Protein AF-A0A4Y2CBJ5-F1 (afdb_monomer)

Mean predicted aligned error: 13.19 Å

pLDDT: mean 85.26, std 12.45, range [33.56, 97.31]

Sequence (216 aa):
MDSYKPVSYVAIDEQLSAFRGRCPFRMYILNKPAKYGIKIVMMCDVETNYMINAISYLGLNTQTKGIPLASYFVEEFTRNIQGTNRNVTMDTWFTSIPLAEKLFATRQQAQQYGCIVEDKNTHKIVHYVEKPSTFVSQIINCGIYLCSLDVFTFLATVFKQKQQDFYNGDEQTVDISGSAKDCISLEQDIVTPLAGKGKVYVFHSTRWWSQIKTAG

Secondary structure (DSSP, 8-state):
--S----SEEEEEEEEEE--S--TTEEE-TTSSSSEEEEEEEEEETTT--EEEEEE--GGG---TTS-HHHHHHHHHHTTTTTTT-EEEE-TTT--HHHHHHHS--HHHHTTSEEEEE-TTT-BEEEEEES-SS---S-B--S-----TTHHHHHHHHHHHHHHHHHTT---SB-TTS-BTTS--IIIIIIHHHTTTT--B-----S----S----

Foldseek 3Di:
DPPDDADAEKEKDKDFAADDDDDQQWAADPPDPRRIGWIKIFIARPPVRHTPDIDTDRDPPDCQVPDDPLLSVVCVSCVVVQPVNHHYHYDPVNDDPVSCVVRAQPQNNLLQAWDFDADPVLQAGQAIDGNDPGRDDSDGDQVDDDDDPCVVVLVVVLVVVLVVVVVVPPPPQADPVRDGSPDDDCRPSPCHVCRNVRRDGDDDDPDDGDDPDDDD

Nearest PDB structures (foldseek):
  6x68-assembly1_C  TM=9.401E-01  e=3.987E-12  Trichoplusia ni
  7d72-assembly1_C  TM=6.199E-01  e=9.969E-08  Homo sapiens
  7svw-assembly1_C  TM=3.575E-01  e=4.037E-02  [Scytonema hofmanni] UTEX 2349
  3ly9-assembly1_A-2  TM=5.163E-01  e=6.539E-01  Escherichia coli str. K-12 substr. MG1655
  6ozj-assembly1_A  TM=2.734E-01  e=7.602E-02  Mus musculus

Radius of gyration: 24.24 Å; Cα contacts (8 Å, |Δi|>4): 286; chains: 1; bounding box: 58×34×68 Å

InterPro domains:
  IPR005835 Nucleotidyl transferase domain [PF00483] (107-164)
  IPR029044 Nucleotide-diphospho-sugar transferases [G3DSA:3.90.550.10] (74-216)
  IPR029044 Nucleotide-diphospho-sugar transferases [SSF53448] (108-214)
  IPR029526 PiggyBac transposable element-derived protein [PF13843] (3-105)
  IPR050486 Mannose-1-phosphate guanyltransferase [PTHR22572] (107-215)

Organism: Araneus ventricosus (NCBI:txid182803)

Solvent-accessible surface area (backbone atoms only — not comparable to full-atom values): 13323 Å² total; per-residue (Å²): 139,83,90,74,81,74,74,59,43,33,36,45,52,77,46,69,48,71,46,86,74,95,53,99,39,56,42,78,42,88,91,43,94,58,41,39,10,42,40,30,40,35,34,25,24,65,87,79,65,44,76,74,47,72,47,74,49,42,64,94,71,54,84,44,88,88,43,58,70,42,52,37,53,54,52,65,67,38,65,86,48,64,92,65,80,53,47,78,46,61,52,75,80,55,58,47,70,73,54,47,67,73,69,42,72,45,65,75,55,23,29,76,29,33,23,40,41,63,39,90,90,76,30,26,27,50,39,60,39,75,45,37,96,58,84,83,40,74,45,56,61,84,89,76,86,88,75,64,80,66,52,56,58,54,50,53,50,50,50,52,50,46,53,51,49,55,75,71,65,60,81,64,68,48,47,102,85,72,45,49,63,91,58,84,48,60,64,67,70,44,47,43,76,30,33,59,69,74,78,43,68,66,81,91,72,95,66,92,84,80,84,90,73,77,89,128

Structure (mmCIF, N/CA/C/O backbone):
data_AF-A0A4Y2CBJ5-F1
#
_entry.id   AF-A0A4Y2CBJ5-F1
#
loop_
_atom_site.group_PDB
_atom_site.id
_atom_site.type_symbol
_atom_site.label_atom_id
_atom_site.label_alt_id
_atom_site.label_comp_id
_atom_site.label_asym_id
_atom_site.label_entity_id
_atom_site.label_seq_id
_atom_site.pdbx_PDB_ins_code
_atom_site.Cartn_x
_atom_site.Cartn_y
_atom_site.Cartn_z
_atom_site.occupancy
_atom_site.B_iso_or_equiv
_atom_site.auth_seq_id
_atom_site.auth_comp_id
_atom_site.auth_asym_id
_atom_site.auth_atom_id
_atom_site.pdbx_PDB_model_num
ATOM 1 N N . MET A 1 1 ? -9.682 5.207 -26.110 1.00 40.78 1 MET A N 1
ATOM 2 C CA . MET A 1 1 ? -9.394 3.765 -26.303 1.00 40.78 1 MET A CA 1
ATOM 3 C C . MET A 1 1 ? -9.648 3.148 -24.942 1.00 40.78 1 MET A C 1
ATOM 5 O O . MET A 1 1 ? -8.738 3.077 -24.133 1.00 40.78 1 MET A O 1
ATOM 9 N N . ASP A 1 2 ? -10.909 2.828 -24.662 1.00 55.25 2 ASP A N 1
ATOM 10 C CA . ASP A 1 2 ? -11.406 2.457 -23.326 1.00 55.25 2 ASP A CA 1
ATOM 11 C C . ASP A 1 2 ? -11.998 1.047 -23.358 1.00 55.25 2 ASP A C 1
ATOM 13 O O . ASP A 1 2 ? -13.106 0.801 -22.892 1.00 55.25 2 ASP A O 1
ATOM 17 N N . SER A 1 3 ? -11.290 0.118 -23.999 1.00 74.75 3 SER A N 1
ATOM 18 C CA . SER A 1 3 ? -11.828 -1.219 -24.269 1.00 74.75 3 SER A CA 1
ATOM 19 C C . SER A 1 3 ? -11.730 -2.161 -23.065 1.00 74.75 3 SER A C 1
ATOM 21 O O . SER A 1 3 ? -12.392 -3.193 -23.051 1.00 74.75 3 SER A O 1
ATOM 23 N N . TYR A 1 4 ? -10.909 -1.828 -22.063 1.00 82.94 4 TYR A N 1
ATOM 24 C CA . TYR A 1 4 ? -10.665 -2.677 -20.901 1.00 82.94 4 TYR A CA 1
ATOM 25 C C . TYR A 1 4 ? -10.378 -1.840 -19.652 1.00 82.94 4 TYR A C 1
ATOM 27 O O . TYR A 1 4 ? -9.523 -0.953 -19.675 1.00 82.94 4 TYR A O 1
ATOM 35 N N . LYS A 1 5 ? -11.085 -2.132 -18.556 1.00 82.50 5 LYS A N 1
ATOM 36 C CA . LYS A 1 5 ? -10.799 -1.577 -17.229 1.00 82.50 5 LYS A CA 1
ATOM 37 C C . LYS A 1 5 ? -10.143 -2.679 -16.391 1.00 82.50 5 LYS A C 1
ATOM 39 O O . LYS A 1 5 ? -10.794 -3.701 -16.190 1.00 82.50 5 LYS A O 1
ATOM 44 N N . PRO A 1 6 ? -8.904 -2.484 -15.906 1.00 79.12 6 PRO A N 1
ATOM 45 C CA . PRO A 1 6 ? -8.236 -3.479 -15.072 1.00 79.12 6 PRO A CA 1
ATOM 46 C C . PRO A 1 6 ? -9.024 -3.761 -13.795 1.00 79.12 6 PRO A C 1
ATOM 48 O O . PRO A 1 6 ? -9.741 -2.864 -13.355 1.00 79.12 6 PRO A O 1
ATOM 51 N N . VAL A 1 7 ? -8.867 -4.938 -13.185 1.00 80.81 7 VAL A N 1
ATOM 52 C CA . VAL A 1 7 ? -9.503 -5.321 -11.908 1.00 80.81 7 VAL A CA 1
ATOM 53 C C . VAL A 1 7 ? -8.720 -4.715 -10.731 1.00 80.81 7 VAL A C 1
ATOM 55 O O . VAL A 1 7 ? -8.396 -3.534 -10.771 1.00 80.81 7 VAL A O 1
ATOM 58 N N . SER A 1 8 ? -8.413 -5.445 -9.663 1.00 82.88 8 SER A N 1
ATOM 59 C CA . SER A 1 8 ? -7.824 -4.867 -8.443 1.00 82.88 8 SER A CA 1
ATOM 60 C C . SER A 1 8 ? -6.292 -4.897 -8.431 1.00 82.88 8 SER A C 1
ATOM 62 O O . SER A 1 8 ? -5.663 -4.109 -7.721 1.00 82.88 8 SER A O 1
ATOM 64 N N . TYR A 1 9 ? -5.682 -5.779 -9.225 1.00 87.25 9 TYR A N 1
ATOM 65 C CA . TYR A 1 9 ? -4.249 -6.062 -9.184 1.00 87.25 9 TYR A CA 1
ATOM 66 C C . TYR A 1 9 ? -3.639 -5.969 -10.579 1.00 87.25 9 TYR A C 1
ATOM 68 O O . TYR A 1 9 ? -4.131 -6.573 -11.533 1.00 87.25 9 TYR A O 1
ATOM 76 N N . VAL A 1 10 ? -2.541 -5.227 -10.683 1.00 92.50 10 VAL A N 1
ATOM 77 C CA . VAL A 1 10 ? -1.741 -5.129 -11.903 1.00 92.50 10 VAL A CA 1
ATOM 78 C C . VAL A 1 10 ? -0.291 -5.483 -11.602 1.00 92.50 10 VAL A C 1
ATOM 80 O O . VAL A 1 10 ? 0.215 -5.188 -10.521 1.00 92.50 10 VAL A O 1
ATOM 83 N N . ALA A 1 11 ? 0.383 -6.105 -12.561 1.00 94.19 11 ALA A N 1
ATOM 84 C CA . ALA A 1 11 ? 1.798 -6.435 -12.487 1.00 94.19 11 ALA A CA 1
ATOM 85 C C . ALA A 1 11 ? 2.583 -5.643 -13.536 1.00 94.19 11 ALA A C 1
ATOM 87 O O . ALA A 1 11 ? 2.167 -5.580 -14.694 1.00 94.19 11 ALA A O 1
ATOM 88 N N . ILE A 1 12 ? 3.708 -5.052 -13.135 1.00 95.12 12 ILE A N 1
ATOM 89 C CA . ILE A 1 12 ? 4.684 -4.435 -14.037 1.00 95.12 12 ILE A CA 1
ATOM 90 C C . ILE A 1 12 ? 5.931 -5.310 -14.055 1.00 95.12 12 ILE A C 1
ATOM 92 O O . ILE A 1 12 ? 6.547 -5.541 -13.015 1.00 95.12 12 ILE A O 1
ATOM 96 N N . ASP A 1 13 ? 6.296 -5.773 -15.243 1.00 94.69 13 ASP A N 1
ATOM 97 C CA . ASP A 1 13 ? 7.470 -6.617 -15.463 1.00 94.69 13 ASP A CA 1
ATOM 98 C C . ASP A 1 13 ? 8.023 -6.384 -16.880 1.00 94.69 13 ASP A C 1
ATOM 100 O O . ASP A 1 13 ? 7.447 -5.651 -17.697 1.00 94.69 13 ASP A O 1
ATOM 104 N N . GLU A 1 14 ? 9.154 -7.008 -17.195 1.00 92.69 14 GLU A N 1
ATOM 105 C CA . GLU A 1 14 ? 9.693 -7.062 -18.539 1.00 92.69 14 GLU A CA 1
ATOM 106 C C . GLU A 1 14 ? 9.440 -8.379 -19.275 1.00 92.69 14 GLU A C 1
ATOM 108 O O . GLU A 1 14 ? 9.556 -9.493 -18.757 1.00 92.69 14 GLU A O 1
ATOM 113 N N . GLN A 1 15 ? 9.283 -8.240 -20.584 1.00 93.62 15 GLN A N 1
ATOM 114 C CA . GLN A 1 15 ? 9.376 -9.317 -21.546 1.00 93.62 15 GLN A CA 1
ATOM 115 C C . GLN A 1 15 ? 10.561 -9.072 -22.485 1.00 93.62 15 GLN A C 1
ATOM 117 O O . GLN A 1 15 ? 10.830 -7.949 -22.912 1.00 93.62 15 GLN A O 1
ATOM 122 N N . LEU A 1 16 ? 11.277 -10.140 -22.841 1.00 95.56 16 LEU A N 1
ATOM 123 C CA . LEU A 1 16 ? 12.287 -10.099 -23.895 1.00 95.56 16 LEU A CA 1
ATOM 124 C C . LEU A 1 16 ? 11.747 -10.817 -25.130 1.00 95.56 16 LEU A C 1
ATOM 126 O O . LEU A 1 16 ? 11.716 -12.046 -25.176 1.00 95.56 16 LEU A O 1
ATOM 130 N N . SER A 1 17 ? 11.330 -10.045 -26.131 1.00 95.06 17 SER A N 1
ATOM 131 C CA . SER A 1 17 ? 10.838 -10.586 -27.396 1.00 95.06 17 SER A CA 1
ATOM 132 C C . SER A 1 17 ? 12.015 -11.008 -28.274 1.00 95.06 17 SER A C 1
ATOM 134 O O . SER A 1 17 ? 12.849 -10.178 -28.646 1.00 95.06 17 SER A O 1
ATOM 136 N N . ALA A 1 18 ? 12.129 -12.307 -28.556 1.00 96.56 18 ALA A N 1
ATOM 137 C CA . ALA A 1 18 ? 13.285 -12.884 -29.233 1.00 96.56 18 ALA A CA 1
ATOM 138 C C . ALA A 1 18 ? 13.487 -12.276 -30.629 1.00 96.56 18 ALA A C 1
ATOM 140 O O . ALA A 1 18 ? 12.627 -12.371 -31.501 1.00 96.56 18 ALA A O 1
ATOM 141 N N . PHE A 1 19 ? 14.658 -11.683 -30.863 1.00 95.62 19 PHE A N 1
ATOM 142 C CA . PHE A 1 19 ? 14.971 -11.031 -32.132 1.00 95.62 19 PHE A CA 1
ATOM 143 C C . PHE A 1 19 ? 16.477 -11.042 -32.397 1.00 95.62 19 PHE A C 1
ATOM 145 O O . PHE A 1 19 ? 17.275 -10.606 -31.566 1.00 95.62 19 PHE A O 1
ATOM 152 N N . ARG A 1 20 ? 16.881 -11.529 -33.577 1.00 93.50 20 ARG A N 1
ATOM 153 C CA . ARG A 1 20 ? 18.299 -11.645 -33.972 1.00 93.50 20 ARG A CA 1
ATOM 154 C C . ARG A 1 20 ? 18.721 -10.710 -35.105 1.00 93.50 20 ARG A C 1
ATOM 156 O O . ARG A 1 20 ? 19.918 -10.607 -35.365 1.00 93.50 20 ARG A O 1
ATOM 163 N N . GLY A 1 21 ? 17.781 -10.002 -35.731 1.00 94.62 21 GLY A N 1
ATOM 164 C CA . GLY A 1 21 ? 18.081 -9.030 -36.781 1.00 94.62 21 GLY A CA 1
ATOM 165 C C . GLY A 1 21 ? 18.868 -7.816 -36.276 1.00 94.62 21 GLY A C 1
ATOM 166 O O . GLY A 1 21 ? 19.129 -7.658 -35.077 1.00 94.62 21 GLY A O 1
ATOM 167 N N . ARG A 1 22 ? 19.246 -6.936 -37.208 1.00 93.62 22 ARG A N 1
ATOM 168 C CA . ARG A 1 22 ? 19.871 -5.648 -36.882 1.00 93.62 22 ARG A CA 1
ATOM 169 C C . ARG A 1 22 ? 18.793 -4.696 -36.365 1.00 93.62 22 ARG A C 1
ATOM 171 O O . ARG A 1 22 ? 17.950 -4.249 -37.129 1.00 93.62 22 ARG A O 1
ATOM 178 N N . CYS A 1 23 ? 18.825 -4.409 -35.070 1.00 92.38 23 CYS A N 1
ATOM 179 C CA . CYS A 1 23 ? 17.970 -3.418 -34.426 1.00 92.38 23 CYS A CA 1
ATOM 180 C C . CYS A 1 23 ? 18.827 -2.603 -33.437 1.00 92.38 23 CYS A C 1
ATOM 182 O O . CYS A 1 23 ? 19.517 -3.225 -32.622 1.00 92.38 23 CYS A O 1
ATOM 184 N N . PRO A 1 24 ? 18.812 -1.254 -33.489 1.00 91.69 24 PRO A N 1
ATOM 185 C CA . PRO A 1 24 ? 19.667 -0.406 -32.647 1.00 91.69 24 PRO A CA 1
ATOM 186 C C . PRO A 1 24 ? 19.464 -0.575 -31.136 1.00 91.69 24 PRO A C 1
ATOM 188 O O . PRO A 1 24 ? 20.371 -0.295 -30.363 1.00 91.69 24 PRO A O 1
ATOM 191 N N . PHE A 1 25 ? 18.290 -1.044 -30.714 1.00 93.12 25 PHE A N 1
ATOM 192 C CA . PHE A 1 25 ? 17.913 -1.242 -29.309 1.00 93.12 25 PHE A CA 1
ATOM 193 C C . PHE A 1 25 ? 17.721 -2.724 -28.953 1.00 93.12 25 PHE A C 1
ATOM 195 O O . PHE A 1 25 ? 17.056 -3.073 -27.977 1.00 93.12 25 PHE A O 1
ATOM 202 N N . ARG A 1 26 ? 18.316 -3.629 -29.739 1.00 94.88 26 ARG A N 1
ATOM 203 C CA . ARG A 1 26 ? 18.390 -5.048 -29.381 1.00 94.88 26 ARG A CA 1
ATOM 204 C C . ARG A 1 26 ? 19.247 -5.217 -28.128 1.00 94.88 26 ARG A C 1
ATOM 206 O O . ARG A 1 26 ? 20.396 -4.784 -28.090 1.00 94.88 26 ARG A O 1
ATOM 213 N N . MET A 1 27 ? 18.719 -5.931 -27.146 1.00 93.81 27 MET A N 1
ATOM 214 C CA . MET A 1 27 ? 19.390 -6.239 -25.892 1.00 93.81 27 MET A CA 1
ATOM 215 C C . MET A 1 27 ? 19.920 -7.666 -25.844 1.00 93.81 27 MET A C 1
ATOM 217 O O . MET A 1 27 ? 19.387 -8.567 -26.496 1.00 93.81 27 MET A O 1
ATOM 221 N N . TYR A 1 28 ? 20.947 -7.854 -25.015 1.00 94.31 28 TYR A N 1
ATOM 222 C CA . TYR A 1 28 ? 21.406 -9.158 -24.556 1.00 94.31 28 TYR A CA 1
ATOM 223 C C . TYR A 1 28 ? 21.092 -9.323 -23.063 1.00 94.31 28 TYR A C 1
ATOM 225 O O . TYR A 1 28 ? 21.513 -8.489 -22.265 1.00 94.31 28 TYR A O 1
ATOM 233 N N . ILE A 1 29 ? 20.373 -10.383 -22.681 1.00 92.25 29 ILE A N 1
ATOM 234 C CA . ILE A 1 29 ? 20.057 -10.701 -21.278 1.00 92.25 29 ILE A CA 1
ATOM 235 C C . ILE A 1 29 ? 20.406 -12.166 -21.019 1.00 92.25 29 ILE A C 1
ATOM 237 O O . ILE A 1 29 ? 19.785 -13.070 -21.574 1.00 92.25 29 ILE A O 1
ATOM 241 N N . LEU A 1 30 ? 21.405 -12.398 -20.165 1.00 91.75 30 LEU A N 1
ATOM 242 C CA . LEU A 1 30 ? 22.001 -13.722 -19.959 1.00 91.75 30 LEU A CA 1
ATOM 243 C C . LEU A 1 30 ? 21.007 -14.759 -19.413 1.00 91.75 30 LEU A C 1
ATOM 245 O O . LEU A 1 30 ? 21.037 -15.910 -19.843 1.00 91.75 30 LEU A O 1
ATOM 249 N N . ASN A 1 31 ? 20.128 -14.335 -18.502 1.00 90.75 31 ASN A N 1
ATOM 250 C CA . ASN A 1 31 ? 19.236 -15.218 -17.744 1.00 90.75 31 ASN A CA 1
ATOM 251 C C . ASN A 1 31 ? 17.886 -15.489 -18.436 1.00 90.75 31 ASN A C 1
ATOM 253 O O . ASN A 1 31 ? 17.040 -16.168 -17.861 1.00 90.75 31 ASN A O 1
ATOM 257 N N . LYS A 1 32 ? 17.645 -14.961 -19.646 1.00 89.75 32 LYS A N 1
ATOM 258 C CA . LYS A 1 32 ? 16.402 -15.217 -20.397 1.00 89.75 32 LYS A CA 1
ATOM 259 C C . LYS A 1 32 ? 16.621 -16.361 -21.409 1.00 89.75 32 LYS A C 1
ATOM 261 O O . LYS A 1 32 ? 17.706 -16.445 -21.992 1.00 89.75 32 LYS A O 1
ATOM 266 N N . PRO A 1 33 ? 15.605 -17.208 -21.684 1.00 91.75 33 PRO A N 1
ATOM 267 C CA . PRO A 1 33 ? 15.730 -18.344 -22.609 1.00 91.75 33 PRO A CA 1
ATOM 268 C C . PRO A 1 33 ? 16.240 -17.945 -24.001 1.00 91.75 33 PRO A C 1
ATOM 270 O O . PRO A 1 33 ? 17.147 -18.566 -24.556 1.00 91.75 33 PRO A O 1
ATOM 273 N N . ALA A 1 34 ? 15.699 -16.855 -24.551 1.00 91.94 34 ALA A N 1
ATOM 274 C CA . ALA A 1 34 ? 16.247 -16.197 -25.727 1.00 91.94 34 ALA A CA 1
ATOM 275 C C . ALA A 1 34 ? 17.179 -15.068 -25.279 1.00 91.94 34 ALA A C 1
ATOM 277 O O . ALA A 1 34 ? 16.718 -14.036 -24.812 1.00 91.94 34 ALA A O 1
ATOM 278 N N . LYS A 1 35 ? 18.494 -15.243 -25.449 1.00 95.25 35 LYS A N 1
ATOM 279 C CA . LYS A 1 35 ? 19.481 -14.268 -24.953 1.00 95.25 35 LYS A CA 1
ATOM 280 C C . LYS A 1 35 ? 19.466 -12.924 -25.683 1.00 95.25 35 LYS A C 1
ATOM 282 O O . LYS A 1 35 ? 19.912 -11.941 -25.111 1.00 95.25 35 LYS A O 1
ATOM 287 N N . TYR A 1 36 ? 18.989 -12.881 -26.930 1.00 96.12 36 TYR A N 1
ATOM 288 C CA . TYR A 1 36 ? 18.919 -11.667 -27.748 1.00 96.12 36 TYR A CA 1
ATOM 289 C C . TYR A 1 36 ? 17.473 -11.329 -28.092 1.00 96.12 36 TYR A C 1
ATOM 291 O O . TYR A 1 36 ? 16.736 -12.187 -28.587 1.00 96.12 36 TYR A O 1
ATOM 299 N N . GLY A 1 37 ? 17.091 -10.072 -27.890 1.00 96.56 37 GLY A N 1
ATOM 300 C CA . GLY A 1 37 ? 15.735 -9.634 -28.179 1.00 96.56 37 GLY A CA 1
ATOM 301 C C . GLY A 1 37 ? 15.496 -8.148 -27.983 1.00 96.56 37 GLY A C 1
ATOM 302 O O . GLY A 1 37 ? 16.414 -7.390 -27.675 1.00 96.56 37 GLY A O 1
ATOM 303 N N . ILE A 1 38 ? 14.250 -7.737 -28.172 1.00 95.81 38 ILE A N 1
ATOM 304 C CA . ILE A 1 38 ? 13.763 -6.397 -27.847 1.00 95.81 38 ILE A CA 1
ATOM 305 C C . ILE A 1 38 ? 13.153 -6.474 -26.448 1.00 95.81 38 ILE A C 1
ATOM 307 O O . ILE A 1 38 ? 12.235 -7.266 -26.219 1.00 95.81 38 ILE A O 1
ATOM 311 N N . LYS A 1 39 ? 13.697 -5.700 -25.502 1.00 95.00 39 LYS A N 1
ATOM 312 C CA . LYS A 1 39 ? 13.154 -5.616 -24.141 1.00 95.00 39 LYS A CA 1
ATOM 313 C C . LYS A 1 39 ? 11.919 -4.717 -24.168 1.00 95.00 39 LYS A C 1
ATOM 315 O O . LYS A 1 39 ? 11.994 -3.574 -24.612 1.00 95.00 39 LYS A O 1
ATOM 320 N N . ILE A 1 40 ? 10.801 -5.236 -23.688 1.00 95.38 40 ILE A N 1
ATOM 321 C CA . ILE A 1 40 ? 9.523 -4.539 -23.575 1.00 95.38 40 ILE A CA 1
ATOM 322 C C . ILE A 1 40 ? 9.161 -4.544 -22.098 1.00 95.38 40 ILE A C 1
ATOM 324 O O . ILE A 1 40 ? 9.170 -5.599 -21.474 1.00 95.38 40 ILE A O 1
ATOM 328 N N . VAL A 1 41 ? 8.881 -3.378 -21.531 1.00 95.75 41 VAL A N 1
ATOM 329 C CA . VAL A 1 41 ? 8.300 -3.279 -20.191 1.00 95.75 41 VAL A CA 1
ATOM 330 C C . VAL A 1 41 ? 6.795 -3.178 -20.363 1.00 95.75 41 VAL A C 1
ATOM 332 O O . VAL A 1 41 ? 6.332 -2.441 -21.234 1.00 95.75 41 VAL A O 1
ATOM 335 N N . MET A 1 42 ? 6.033 -3.925 -19.576 1.00 95.62 42 MET A N 1
ATOM 336 C CA . MET A 1 42 ? 4.584 -3.997 -19.720 1.00 95.62 42 MET A CA 1
ATOM 337 C C . MET A 1 42 ? 3.881 -4.006 -18.372 1.00 95.62 42 MET A C 1
ATOM 339 O O . MET A 1 42 ? 4.417 -4.500 -17.385 1.00 95.62 42 MET A O 1
ATOM 343 N N . MET A 1 43 ? 2.668 -3.459 -18.366 1.00 95.31 43 MET A N 1
ATOM 344 C CA . MET A 1 43 ? 1.724 -3.546 -17.263 1.00 95.31 43 MET A CA 1
ATOM 345 C C . MET A 1 43 ? 0.578 -4.466 -17.672 1.00 95.31 43 MET A C 1
ATOM 347 O O . MET A 1 43 ? -0.107 -4.202 -18.666 1.00 95.31 43 MET A O 1
ATOM 351 N N . CYS A 1 44 ? 0.354 -5.515 -16.893 1.00 94.25 44 CYS A N 1
ATOM 352 C CA . CYS A 1 44 ? -0.690 -6.502 -17.129 1.00 94.25 44 CYS A CA 1
ATOM 353 C C . CYS A 1 44 ? -1.664 -6.558 -15.960 1.00 94.25 44 CYS A C 1
ATOM 355 O O . CYS A 1 4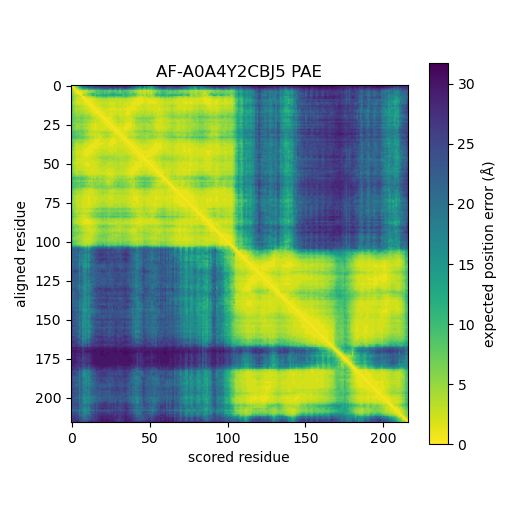4 ? -1.280 -6.384 -14.808 1.00 94.25 44 CYS A O 1
ATOM 357 N N . ASP A 1 45 ? -2.924 -6.834 -16.264 1.00 94.06 45 ASP A N 1
ATOM 358 C CA . ASP A 1 45 ? -3.899 -7.261 -15.272 1.00 94.06 45 ASP A CA 1
ATOM 359 C C . ASP A 1 45 ? -3.553 -8.675 -14.796 1.00 94.06 45 ASP A C 1
ATOM 361 O O . ASP A 1 45 ? -3.291 -9.556 -15.616 1.00 94.06 45 ASP A O 1
ATOM 365 N N . VAL A 1 46 ? -3.528 -8.887 -13.481 1.00 91.38 46 VAL A N 1
ATOM 366 C CA . VAL A 1 46 ? -3.128 -10.173 -12.893 1.00 91.38 46 VAL A CA 1
ATOM 367 C C . VAL A 1 46 ? -4.209 -11.241 -13.061 1.00 91.38 46 VAL A C 1
ATOM 369 O O . VAL A 1 46 ? -3.885 -12.412 -13.234 1.00 91.38 46 VAL A O 1
ATOM 372 N N . GLU A 1 47 ? -5.487 -10.867 -13.022 1.00 89.44 47 GLU A N 1
ATOM 373 C CA . GLU A 1 47 ? -6.591 -11.829 -13.078 1.00 89.44 47 GLU A CA 1
ATOM 374 C C . GLU A 1 47 ? -6.858 -12.291 -14.508 1.00 89.44 47 GLU A C 1
ATOM 376 O O . GLU A 1 47 ? -7.017 -13.484 -14.769 1.00 89.44 47 GLU A O 1
ATOM 381 N N . THR A 1 48 ? -6.884 -11.356 -15.456 1.00 92.44 48 THR A N 1
ATOM 382 C CA . THR A 1 48 ? -7.215 -11.669 -16.854 1.00 92.44 48 THR A CA 1
ATOM 383 C C . THR A 1 48 ? -5.989 -11.912 -17.725 1.00 92.44 48 THR A C 1
ATOM 385 O O . THR A 1 48 ? -6.130 -12.342 -18.870 1.00 92.44 48 THR A O 1
ATOM 388 N N . ASN A 1 49 ? -4.785 -11.640 -17.210 1.00 91.38 49 ASN A N 1
ATOM 389 C CA . ASN A 1 49 ? -3.537 -11.591 -17.977 1.00 91.38 49 ASN A CA 1
ATOM 390 C C . ASN A 1 49 ? -3.582 -10.589 -19.146 1.00 91.38 49 ASN A C 1
ATOM 392 O O . ASN A 1 49 ? -2.796 -10.687 -20.092 1.00 91.38 49 ASN A O 1
ATOM 396 N N . TYR A 1 50 ? -4.507 -9.623 -19.110 1.00 93.31 50 TYR A N 1
ATOM 397 C CA . TYR A 1 50 ? -4.653 -8.639 -20.172 1.00 93.31 50 TYR A CA 1
ATOM 398 C C . TYR A 1 50 ? -3.519 -7.614 -20.111 1.00 93.31 50 TYR A C 1
ATOM 400 O O . TYR A 1 50 ? -3.304 -6.968 -19.085 1.00 93.31 50 TYR A O 1
ATOM 408 N N . MET A 1 51 ? -2.812 -7.424 -21.225 1.00 93.75 51 MET A N 1
ATOM 409 C CA . MET A 1 51 ? -1.792 -6.384 -21.345 1.00 93.75 51 MET A CA 1
ATOM 410 C C . MET A 1 51 ? -2.461 -5.012 -21.452 1.00 93.75 51 MET A C 1
ATOM 412 O O . MET A 1 51 ? -3.053 -4.670 -22.474 1.00 93.75 51 MET A O 1
ATOM 416 N N . ILE A 1 52 ? -2.342 -4.210 -20.397 1.00 92.75 52 ILE A N 1
ATOM 417 C CA . ILE A 1 52 ? -2.970 -2.890 -20.303 1.00 92.75 52 ILE A CA 1
ATOM 418 C C . ILE A 1 52 ? -2.144 -1.859 -21.071 1.00 92.75 52 ILE A C 1
ATOM 420 O O . ILE A 1 52 ? -2.692 -1.024 -21.787 1.00 92.75 52 ILE A O 1
ATOM 424 N N . ASN A 1 53 ? -0.820 -1.897 -20.908 1.00 93.25 53 ASN A N 1
ATOM 425 C CA . ASN A 1 53 ? 0.097 -0.974 -21.567 1.00 93.25 53 ASN A CA 1
ATOM 426 C C . ASN A 1 53 ? 1.490 -1.609 -21.711 1.00 93.25 53 ASN A C 1
ATOM 428 O O . ASN A 1 53 ? 1.862 -2.469 -20.914 1.00 93.25 53 ASN A O 1
ATOM 432 N N . ALA A 1 54 ? 2.261 -1.187 -22.712 1.00 94.69 54 ALA A N 1
ATOM 433 C CA . ALA A 1 54 ? 3.617 -1.666 -22.948 1.00 94.69 54 ALA A CA 1
ATOM 434 C C . ALA A 1 54 ? 4.481 -0.604 -23.635 1.00 94.69 54 ALA A C 1
ATOM 436 O O . ALA A 1 54 ? 4.041 0.077 -24.560 1.00 94.69 54 ALA A O 1
ATOM 437 N N . ILE A 1 55 ? 5.737 -0.490 -23.205 1.00 94.31 55 ILE A N 1
ATOM 438 C CA . ILE A 1 55 ? 6.727 0.428 -23.771 1.00 94.31 55 ILE A CA 1
ATOM 439 C C . ILE A 1 55 ? 7.998 -0.357 -24.085 1.00 94.31 55 ILE A C 1
ATOM 441 O O . ILE A 1 55 ? 8.533 -1.090 -23.252 1.00 94.31 55 ILE A O 1
ATOM 445 N N . SER A 1 56 ? 8.507 -0.187 -25.304 1.00 93.69 56 SER A N 1
ATOM 446 C CA . SER A 1 56 ? 9.797 -0.757 -25.696 1.00 93.69 56 SER A CA 1
ATOM 447 C C . SER A 1 56 ? 10.938 0.007 -25.031 1.00 93.69 56 SER A C 1
ATOM 449 O O . SER A 1 56 ? 10.999 1.233 -25.105 1.00 93.69 56 SER A O 1
ATOM 451 N N . TYR A 1 57 ? 11.869 -0.715 -24.416 1.00 94.00 57 TYR A N 1
ATOM 452 C CA . TYR A 1 57 ? 13.069 -0.118 -23.851 1.00 94.00 57 TYR A CA 1
ATOM 453 C C . TYR A 1 57 ? 14.117 0.086 -24.948 1.00 94.00 57 TYR A C 1
ATOM 455 O O . TYR A 1 57 ? 1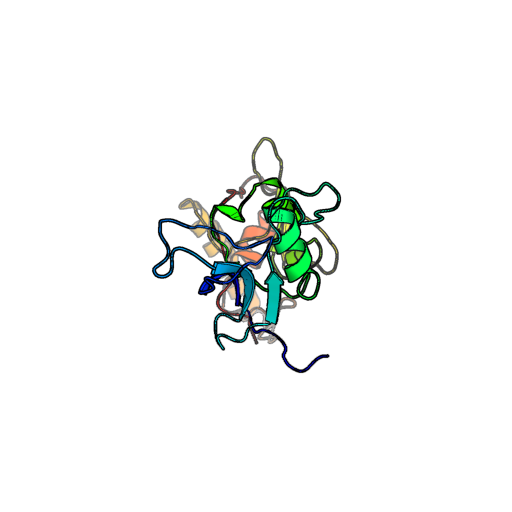4.552 -0.863 -25.601 1.00 94.00 57 TYR A O 1
ATOM 463 N N . LEU A 1 58 ? 14.537 1.338 -25.137 1.00 93.44 58 LEU A N 1
ATOM 464 C CA . LEU A 1 58 ? 15.419 1.745 -26.234 1.00 93.44 58 LEU A CA 1
ATOM 465 C C . LEU A 1 58 ? 16.895 1.838 -25.816 1.00 93.44 58 LEU A C 1
ATOM 467 O O . LEU A 1 58 ? 17.708 2.447 -26.515 1.00 93.44 58 LEU A O 1
ATOM 471 N N . GLY A 1 59 ? 17.262 1.264 -24.666 1.00 89.31 59 GLY A N 1
ATOM 472 C CA . GLY A 1 59 ? 18.605 1.414 -24.109 1.00 89.31 59 GLY A CA 1
ATOM 473 C C . GLY A 1 59 ? 18.874 2.860 -23.690 1.00 89.31 59 GLY A C 1
ATOM 474 O O . GLY A 1 59 ? 18.002 3.523 -23.124 1.00 89.31 59 GLY A O 1
ATOM 475 N N . LEU A 1 60 ? 20.065 3.361 -24.037 1.00 84.56 60 LEU A N 1
ATOM 476 C CA . LEU A 1 60 ? 20.504 4.740 -23.775 1.00 84.56 60 LEU A CA 1
ATOM 477 C C . LEU A 1 60 ? 19.628 5.807 -24.452 1.00 84.56 60 LEU A C 1
ATOM 479 O O . LEU A 1 60 ? 19.640 6.956 -24.032 1.00 84.56 60 LEU A O 1
ATOM 483 N N . ASN A 1 61 ? 18.844 5.432 -25.467 1.00 88.56 61 ASN A N 1
ATOM 484 C CA . ASN A 1 61 ? 17.936 6.347 -26.162 1.00 88.56 61 ASN A CA 1
ATOM 485 C C . ASN A 1 61 ? 16.568 6.482 -25.470 1.00 88.56 61 ASN A C 1
ATOM 487 O O . ASN A 1 61 ? 15.674 7.145 -25.996 1.00 88.56 61 ASN A O 1
ATOM 491 N N . THR A 1 62 ? 16.366 5.840 -24.314 1.00 89.31 62 THR A N 1
ATOM 492 C CA . THR A 1 62 ? 15.117 5.966 -23.554 1.00 89.31 62 THR A CA 1
ATOM 493 C C . THR A 1 62 ? 15.050 7.344 -22.897 1.00 89.31 62 THR A C 1
ATOM 495 O O . THR A 1 62 ? 15.829 7.660 -22.003 1.00 89.31 62 THR A O 1
ATOM 498 N N . GLN A 1 63 ? 14.107 8.172 -23.341 1.00 90.38 63 GLN A N 1
ATOM 499 C CA . GLN A 1 63 ? 13.940 9.551 -22.879 1.00 90.38 63 GLN A CA 1
ATOM 500 C C . GLN A 1 63 ? 13.104 9.597 -21.593 1.00 90.38 63 GLN A C 1
ATOM 502 O O . GLN A 1 63 ? 11.877 9.621 -21.643 1.00 90.38 63 GLN A O 1
ATOM 507 N N . THR A 1 64 ? 13.759 9.637 -20.432 1.00 89.81 64 THR A N 1
ATOM 508 C CA . THR A 1 64 ? 13.079 9.576 -19.122 1.00 89.81 64 THR A CA 1
ATOM 509 C C . THR A 1 64 ? 12.763 10.943 -18.509 1.00 89.81 64 THR A C 1
ATOM 511 O O . THR A 1 64 ? 12.276 11.017 -17.383 1.00 89.81 64 THR A O 1
ATOM 514 N N . LYS A 1 65 ? 13.052 12.045 -19.217 1.00 89.69 65 LYS A N 1
ATOM 515 C CA . LYS A 1 65 ? 12.839 13.429 -18.741 1.00 89.69 65 LYS A CA 1
ATOM 516 C C . LYS A 1 65 ? 13.495 13.722 -17.377 1.00 89.69 65 LYS A C 1
ATOM 518 O O . LYS A 1 65 ? 12.963 14.490 -16.584 1.00 89.69 65 LYS A O 1
ATOM 523 N N . GLY A 1 66 ? 14.640 13.096 -17.094 1.00 88.94 66 GLY A N 1
ATOM 524 C CA . GLY A 1 66 ? 15.374 13.260 -15.832 1.00 88.94 66 GLY A CA 1
ATOM 525 C C . GLY A 1 66 ? 14.891 12.370 -14.681 1.00 88.94 66 GLY A C 1
ATOM 526 O O . GLY A 1 66 ? 15.483 12.400 -13.607 1.00 88.94 66 GLY A O 1
ATOM 527 N N . ILE A 1 67 ? 13.859 11.549 -14.892 1.00 91.00 67 ILE A N 1
ATOM 528 C CA . ILE A 1 67 ? 13.378 10.574 -13.908 1.00 91.00 67 ILE A CA 1
ATOM 529 C C . ILE A 1 67 ? 14.257 9.309 -13.987 1.00 91.00 67 ILE A C 1
ATOM 531 O O . ILE A 1 67 ? 14.641 8.905 -15.093 1.00 91.00 67 ILE A O 1
ATOM 535 N N . PRO A 1 68 ? 14.583 8.648 -12.857 1.00 92.00 68 PRO A N 1
ATOM 536 C CA . PRO A 1 68 ? 15.202 7.326 -12.876 1.00 92.00 68 PRO A CA 1
ATOM 537 C C . PRO A 1 68 ? 14.402 6.344 -13.738 1.00 92.00 68 PRO A C 1
ATOM 539 O O . PRO A 1 68 ? 13.175 6.319 -13.687 1.00 92.00 68 PRO A O 1
ATOM 542 N N . LEU A 1 69 ? 15.093 5.523 -14.527 1.00 91.44 69 LEU A N 1
ATOM 543 C CA . LEU A 1 69 ? 14.480 4.703 -15.578 1.00 91.44 69 LEU A CA 1
ATOM 544 C C . LEU A 1 69 ? 13.336 3.802 -15.078 1.00 91.44 69 LEU A C 1
ATOM 546 O O . LEU A 1 69 ? 12.279 3.748 -15.700 1.00 91.44 69 LEU A O 1
ATOM 550 N N . ALA A 1 70 ? 13.540 3.129 -13.946 1.00 89.56 70 ALA A N 1
ATOM 551 C CA . ALA A 1 70 ? 12.531 2.301 -13.291 1.00 89.56 70 ALA A CA 1
ATOM 552 C C . ALA A 1 70 ? 11.274 3.108 -12.923 1.00 89.56 70 ALA A C 1
ATOM 554 O O . ALA A 1 70 ? 10.167 2.768 -13.342 1.00 89.56 70 ALA A O 1
ATOM 555 N N . SER A 1 71 ? 11.460 4.224 -12.213 1.00 91.50 71 SER A N 1
ATOM 556 C CA . SER A 1 71 ? 10.376 5.119 -11.804 1.00 91.50 71 SER A CA 1
ATOM 557 C C . SER A 1 71 ? 9.635 5.709 -13.001 1.00 91.50 71 SER A C 1
ATOM 559 O O . SER A 1 71 ? 8.414 5.800 -12.969 1.00 91.50 71 SER A O 1
ATOM 561 N N . TYR A 1 72 ? 10.347 6.047 -14.081 1.00 94.50 72 TYR A N 1
ATOM 562 C CA . TYR A 1 72 ? 9.741 6.547 -15.314 1.00 94.50 72 TYR A CA 1
ATOM 563 C C . TYR A 1 72 ? 8.705 5.566 -15.876 1.00 94.50 72 TYR A C 1
ATOM 565 O O . TYR A 1 72 ? 7.574 5.967 -16.137 1.00 94.50 72 TYR A O 1
ATOM 573 N N . PHE A 1 73 ? 9.057 4.283 -16.013 1.00 94.56 73 PHE A N 1
ATOM 574 C CA . PHE A 1 73 ? 8.122 3.275 -16.520 1.00 94.56 73 PHE A CA 1
ATOM 575 C C . PHE A 1 73 ? 6.908 3.110 -15.610 1.00 94.56 73 PHE A C 1
ATOM 577 O O . PHE A 1 73 ? 5.775 3.131 -16.087 1.00 94.56 73 PHE A O 1
ATOM 584 N N . VAL A 1 74 ? 7.136 2.979 -14.303 1.00 92.94 74 VAL A N 1
ATOM 585 C CA . VAL A 1 74 ? 6.049 2.772 -13.341 1.00 92.94 74 VAL A CA 1
ATOM 586 C C . VAL A 1 74 ? 5.093 3.962 -13.336 1.00 92.94 74 VAL A C 1
ATOM 588 O O . VAL A 1 74 ? 3.881 3.776 -13.392 1.00 92.94 74 VAL A O 1
ATOM 591 N N . GLU A 1 75 ? 5.603 5.190 -13.334 1.00 91.62 75 GLU A N 1
ATOM 592 C CA . GLU A 1 75 ? 4.770 6.393 -13.397 1.00 91.62 75 GLU A CA 1
ATOM 593 C C . GLU A 1 75 ? 4.001 6.518 -14.718 1.00 91.62 75 GLU A C 1
ATOM 595 O O . GLU A 1 75 ? 2.825 6.882 -14.717 1.00 91.62 75 GLU A O 1
ATOM 600 N N . GLU A 1 76 ? 4.638 6.200 -15.847 1.00 92.75 76 GLU A N 1
ATOM 601 C CA . GLU A 1 76 ? 4.000 6.238 -17.165 1.00 92.75 76 GLU A CA 1
ATOM 602 C C . GLU A 1 76 ? 2.839 5.236 -17.251 1.00 92.75 76 GLU A C 1
ATOM 604 O O . GLU A 1 76 ? 1.755 5.583 -17.722 1.00 92.75 76 GLU A O 1
ATOM 609 N N . PHE A 1 77 ? 3.032 4.014 -16.742 1.00 92.81 77 PHE A N 1
ATOM 610 C CA . PHE A 1 77 ? 1.998 2.979 -16.734 1.00 92.81 77 PHE A CA 1
ATOM 611 C C . PHE A 1 77 ? 0.884 3.253 -15.729 1.00 92.81 77 PHE A C 1
ATOM 613 O O . PHE A 1 77 ? -0.290 3.027 -16.028 1.00 92.81 77 PHE A O 1
ATOM 620 N N . THR A 1 78 ? 1.232 3.770 -14.552 1.00 90.25 78 THR A N 1
ATOM 621 C CA . THR A 1 78 ? 0.254 4.000 -13.485 1.00 90.25 78 THR A CA 1
ATOM 622 C C . THR A 1 78 ? -0.569 5.268 -13.677 1.00 90.25 78 THR A C 1
ATOM 624 O O . THR A 1 78 ? -1.616 5.383 -13.048 1.00 90.25 78 THR A O 1
ATOM 627 N N . ARG A 1 79 ? -0.181 6.186 -14.577 1.00 88.19 79 ARG A N 1
ATOM 628 C CA . ARG A 1 79 ? -0.872 7.470 -14.820 1.00 88.19 79 ARG A CA 1
ATOM 629 C C . ARG A 1 79 ? -2.397 7.355 -14.908 1.00 88.19 79 ARG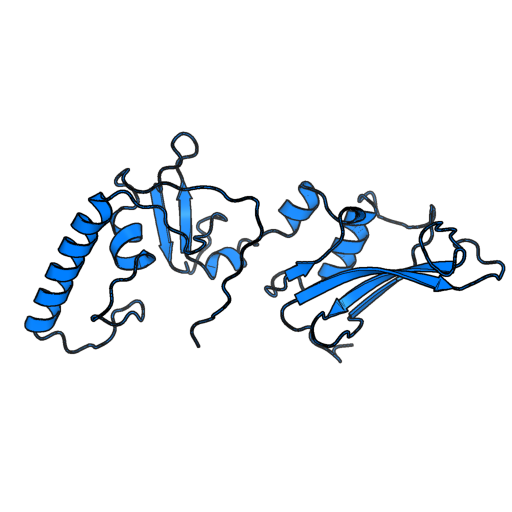 A C 1
ATOM 631 O O . ARG A 1 79 ? -3.099 8.184 -14.343 1.00 88.19 79 ARG A O 1
ATOM 638 N N . ASN A 1 80 ? -2.904 6.327 -15.588 1.00 83.62 80 ASN A N 1
ATOM 639 C CA . ASN A 1 80 ? -4.342 6.152 -15.829 1.00 83.62 80 ASN A CA 1
ATOM 640 C C . ASN A 1 80 ? -5.069 5.351 -14.733 1.00 83.62 80 ASN A C 1
ATOM 642 O O . ASN A 1 80 ? -6.291 5.244 -14.770 1.00 83.62 80 ASN A O 1
ATOM 646 N N . ILE A 1 81 ? -4.335 4.767 -13.782 1.00 83.31 81 ILE A N 1
ATOM 647 C CA . ILE A 1 81 ? -4.890 3.977 -12.669 1.00 83.31 81 ILE A CA 1
ATOM 648 C C . ILE A 1 81 ? -4.579 4.591 -11.297 1.00 83.31 81 ILE A C 1
ATOM 650 O O . ILE A 1 81 ? -4.981 4.045 -10.266 1.00 83.31 81 ILE A O 1
ATOM 654 N N . GLN A 1 82 ? -3.903 5.740 -11.257 1.00 81.06 82 GLN A N 1
ATOM 655 C CA . GLN A 1 82 ? -3.713 6.514 -10.035 1.00 81.06 82 GLN A CA 1
ATOM 656 C C . GLN A 1 82 ? -5.069 6.879 -9.413 1.00 81.06 82 GLN A C 1
ATOM 658 O O . GLN A 1 82 ? -6.006 7.264 -10.107 1.00 81.06 82 GLN A O 1
ATOM 663 N N . GLY A 1 83 ? -5.184 6.711 -8.092 1.00 72.50 83 GLY A N 1
ATOM 664 C CA . GLY A 1 83 ? -6.421 6.983 -7.349 1.00 72.50 83 GLY A CA 1
ATOM 665 C C . GLY A 1 83 ? -7.531 5.936 -7.514 1.00 72.50 83 GLY A C 1
ATOM 666 O O . GLY A 1 83 ? -8.598 6.098 -6.936 1.00 72.50 83 GLY A O 1
ATOM 667 N N . THR A 1 84 ? -7.300 4.842 -8.251 1.00 76.56 84 THR A N 1
ATOM 668 C CA . THR A 1 84 ? -8.321 3.799 -8.493 1.00 76.56 84 THR A CA 1
ATOM 669 C C . THR A 1 84 ? -8.250 2.609 -7.529 1.00 76.56 84 THR A C 1
ATOM 671 O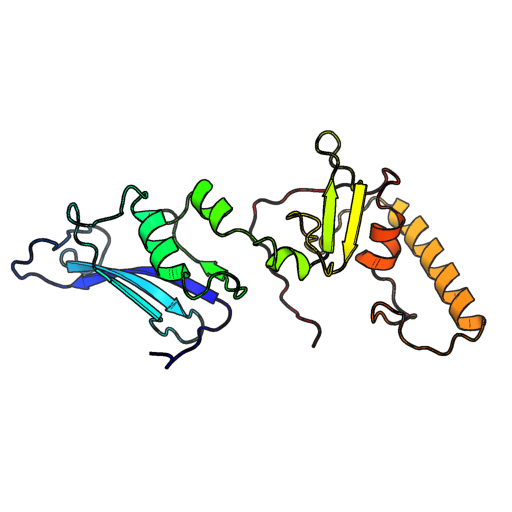 O . THR A 1 84 ? -8.898 1.592 -7.768 1.00 76.56 84 THR A O 1
ATOM 674 N N . ASN A 1 85 ? -7.460 2.700 -6.452 1.00 74.19 85 ASN A N 1
ATOM 675 C CA . ASN A 1 85 ? -7.253 1.612 -5.480 1.00 74.19 85 ASN A CA 1
ATOM 676 C C . ASN A 1 85 ? -6.727 0.303 -6.073 1.00 74.19 85 ASN A C 1
ATOM 678 O O . ASN A 1 85 ? -7.076 -0.779 -5.606 1.00 74.19 85 ASN A O 1
ATOM 682 N N . ARG A 1 86 ? -5.885 0.394 -7.103 1.00 79.44 86 ARG A N 1
ATOM 683 C CA . ARG A 1 86 ? -5.232 -0.780 -7.689 1.00 79.44 86 ARG A CA 1
ATOM 684 C C . ARG A 1 86 ? -3.874 -0.990 -7.063 1.00 79.44 86 ARG A C 1
ATOM 686 O O . ARG A 1 86 ? -3.113 -0.042 -6.881 1.00 79.44 86 ARG A O 1
ATOM 693 N N . ASN A 1 87 ? -3.579 -2.246 -6.769 1.00 84.06 87 ASN A N 1
ATOM 694 C CA . ASN A 1 87 ? -2.270 -2.654 -6.296 1.00 84.06 87 ASN A CA 1
ATOM 695 C C . ASN A 1 87 ? -1.364 -2.914 -7.494 1.00 84.06 87 ASN A C 1
ATOM 697 O O . ASN A 1 87 ? -1.750 -3.625 -8.421 1.00 84.06 87 ASN A O 1
ATOM 701 N N . VAL A 1 88 ? -0.162 -2.347 -7.451 1.00 88.50 88 VAL A N 1
ATOM 702 C CA . VAL A 1 88 ? 0.870 -2.551 -8.467 1.00 88.50 88 VAL A CA 1
ATOM 703 C C . VAL A 1 88 ? 1.930 -3.475 -7.882 1.00 88.50 88 VAL A C 1
ATOM 705 O O . VAL A 1 88 ? 2.641 -3.100 -6.951 1.00 88.50 88 VAL A O 1
ATOM 708 N N . THR A 1 89 ? 2.030 -4.686 -8.416 1.00 89.75 89 THR A N 1
ATOM 709 C CA . THR A 1 89 ? 3.112 -5.623 -8.108 1.00 89.75 89 THR A CA 1
ATOM 710 C C . THR A 1 89 ? 4.233 -5.430 -9.119 1.00 89.75 89 THR A C 1
ATOM 712 O O . THR A 1 89 ? 3.988 -5.358 -10.319 1.00 89.75 89 THR A O 1
ATOM 715 N N . MET A 1 9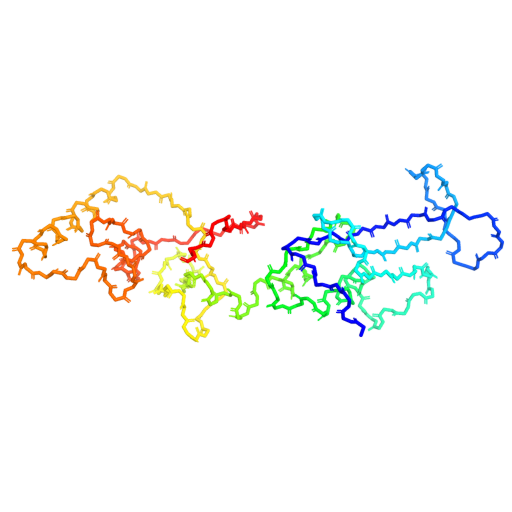0 ? 5.470 -5.328 -8.648 1.00 90.06 90 MET A N 1
ATOM 716 C CA . MET A 1 90 ? 6.638 -5.139 -9.504 1.00 90.06 90 MET A CA 1
ATOM 717 C C . MET A 1 90 ? 7.872 -5.753 -8.848 1.00 90.06 90 MET A C 1
ATOM 719 O O . MET A 1 90 ? 7.887 -5.981 -7.636 1.00 90.06 90 MET A O 1
ATOM 723 N N . ASP A 1 91 ? 8.889 -6.050 -9.648 1.00 86.44 91 ASP A N 1
ATOM 724 C CA . ASP A 1 91 ? 10.138 -6.614 -9.147 1.00 86.44 91 ASP A CA 1
ATOM 725 C C . ASP A 1 91 ? 11.018 -5.575 -8.413 1.00 86.44 91 ASP A C 1
ATOM 727 O O . ASP A 1 91 ? 10.708 -4.381 -8.299 1.00 86.44 91 ASP A O 1
ATOM 731 N N . THR A 1 92 ? 12.165 -6.035 -7.912 1.00 85.69 92 THR A N 1
ATOM 732 C CA . THR A 1 92 ? 13.132 -5.190 -7.201 1.00 85.69 92 THR A CA 1
ATOM 733 C C . THR A 1 92 ? 13.774 -4.125 -8.093 1.00 85.69 92 THR A C 1
ATOM 735 O O . THR A 1 92 ? 14.165 -3.078 -7.588 1.00 85.69 92 THR A O 1
ATOM 738 N N . TRP A 1 93 ? 13.886 -4.353 -9.405 1.00 87.25 93 TRP A N 1
ATOM 739 C CA . TRP A 1 93 ? 14.433 -3.372 -10.344 1.00 87.25 93 TRP A CA 1
ATOM 740 C C . TRP A 1 93 ? 13.520 -2.150 -10.470 1.00 87.25 93 TRP A C 1
ATOM 742 O O . TRP A 1 93 ? 14.013 -1.028 -10.587 1.00 87.25 93 TRP A O 1
ATOM 752 N N . PHE A 1 94 ? 12.204 -2.353 -10.384 1.00 86.88 94 PHE A N 1
ATOM 753 C CA . PHE A 1 94 ? 11.222 -1.268 -10.381 1.00 86.88 94 PHE A CA 1
ATOM 754 C C . PHE A 1 94 ? 11.031 -0.606 -9.008 1.00 86.88 94 PHE A C 1
ATOM 756 O O . PHE A 1 94 ? 10.439 0.468 -8.924 1.00 86.88 94 PHE A O 1
ATOM 763 N N . THR A 1 95 ? 11.529 -1.206 -7.926 1.00 80.62 95 THR A N 1
ATOM 764 C CA . THR A 1 95 ? 11.222 -0.776 -6.555 1.00 80.62 95 THR A CA 1
ATOM 765 C C . THR A 1 95 ? 12.225 0.256 -6.026 1.00 80.62 95 THR A C 1
ATOM 767 O O . THR A 1 95 ? 13.430 0.021 -5.994 1.00 80.62 95 THR A O 1
ATOM 770 N N . SER A 1 96 ? 11.733 1.398 -5.529 1.00 82.50 96 SER A N 1
ATOM 771 C CA . SER A 1 96 ? 12.536 2.372 -4.769 1.00 82.50 96 SER A CA 1
ATOM 772 C C . SER A 1 96 ? 11.697 3.101 -3.714 1.00 82.50 96 SER A C 1
ATOM 774 O O . SER A 1 96 ? 10.491 3.257 -3.895 1.00 82.50 96 SER A O 1
ATOM 776 N N . ILE A 1 97 ? 12.327 3.567 -2.625 1.00 75.31 97 ILE A N 1
ATOM 777 C CA . ILE A 1 97 ? 11.632 4.287 -1.536 1.00 75.31 97 ILE A CA 1
ATOM 778 C C . ILE A 1 97 ? 10.890 5.534 -2.054 1.00 75.31 97 ILE A C 1
ATOM 780 O O . ILE A 1 97 ? 9.692 5.631 -1.798 1.00 75.31 97 ILE A O 1
ATOM 784 N N . PRO A 1 98 ? 11.509 6.438 -2.845 1.00 81.12 98 PRO A N 1
ATOM 785 C CA . PRO A 1 98 ? 10.810 7.635 -3.324 1.00 81.12 98 PRO A CA 1
ATOM 786 C C . PRO A 1 98 ? 9.625 7.307 -4.240 1.00 81.12 98 PRO A C 1
ATOM 788 O O . PRO A 1 98 ? 8.614 8.005 -4.243 1.00 81.12 98 PRO A O 1
ATOM 791 N N . LEU A 1 99 ? 9.737 6.232 -5.029 1.00 81.31 99 LEU A N 1
ATOM 792 C CA . LEU A 1 99 ? 8.643 5.772 -5.878 1.00 81.31 99 LEU A CA 1
ATOM 793 C C . LEU A 1 99 ? 7.506 5.183 -5.043 1.00 81.31 99 LEU A C 1
ATOM 795 O O . LEU A 1 99 ? 6.346 5.467 -5.323 1.00 81.31 99 LEU A O 1
ATOM 799 N N . ALA A 1 100 ? 7.830 4.402 -4.010 1.00 77.44 100 ALA A N 1
ATOM 800 C CA . ALA A 1 100 ? 6.836 3.881 -3.087 1.00 77.44 100 ALA A CA 1
ATOM 801 C C . ALA A 1 100 ? 6.080 5.037 -2.420 1.00 77.44 100 ALA A C 1
ATOM 803 O O . ALA A 1 100 ? 4.861 5.053 -2.491 1.00 77.44 100 ALA A O 1
ATOM 804 N N . GLU A 1 101 ? 6.768 6.050 -1.878 1.00 73.44 101 GLU A N 1
ATOM 805 C CA . GLU A 1 101 ? 6.153 7.266 -1.298 1.00 73.44 101 GLU A CA 1
ATOM 806 C C . GLU A 1 101 ? 5.216 7.990 -2.265 1.00 73.44 101 GLU A C 1
ATOM 808 O O . GLU A 1 101 ? 4.149 8.457 -1.870 1.00 73.44 101 GLU A O 1
ATOM 813 N N . LYS A 1 102 ? 5.579 8.034 -3.548 1.00 76.94 102 LYS A N 1
ATOM 814 C CA . LYS A 1 102 ? 4.760 8.646 -4.596 1.00 76.94 102 LYS A CA 1
ATOM 815 C C . LYS A 1 102 ? 3.523 7.819 -4.966 1.00 76.94 102 LYS A C 1
ATOM 817 O O . LYS A 1 102 ? 2.530 8.392 -5.411 1.00 76.94 102 LYS A O 1
ATOM 822 N N . LEU A 1 103 ? 3.590 6.497 -4.809 1.00 74.38 103 LEU A N 1
ATOM 823 C CA . LEU A 1 103 ? 2.514 5.550 -5.125 1.00 74.38 103 LEU A CA 1
ATOM 824 C C . LEU A 1 103 ? 1.701 5.110 -3.895 1.00 74.38 103 LEU A C 1
ATOM 826 O O . LEU A 1 103 ? 0.658 4.479 -4.063 1.00 74.38 103 LEU A O 1
ATOM 830 N N . PHE A 1 104 ? 2.168 5.414 -2.679 1.00 68.88 104 PHE A N 1
ATOM 831 C CA . PHE A 1 104 ? 1.501 5.093 -1.417 1.00 68.88 104 PHE A CA 1
ATOM 832 C C . PHE A 1 104 ? 0.120 5.745 -1.341 1.00 68.88 104 PHE A C 1
ATOM 834 O O . PHE A 1 104 ? -0.163 6.715 -2.049 1.00 68.88 104 PHE A O 1
ATOM 841 N N . ALA A 1 105 ? -0.718 5.198 -0.449 1.00 57.69 105 ALA A N 1
ATOM 842 C CA . ALA A 1 105 ? -2.097 5.612 -0.222 1.00 57.69 105 ALA A CA 1
ATOM 843 C C . ALA A 1 105 ? -2.237 7.138 -0.305 1.00 57.69 105 ALA A C 1
ATOM 845 O O . ALA A 1 105 ? -1.790 7.891 0.567 1.00 57.69 105 ALA A O 1
ATOM 846 N N . THR A 1 106 ? -2.832 7.601 -1.402 1.00 65.06 106 THR A N 1
ATOM 847 C CA . THR A 1 106 ? -3.032 9.027 -1.625 1.00 65.06 106 THR A CA 1
ATOM 848 C C . THR A 1 106 ? -3.967 9.572 -0.549 1.00 65.06 106 THR A C 1
ATOM 850 O O . THR A 1 106 ? -4.707 8.827 0.100 1.00 65.06 106 THR A O 1
ATOM 853 N N . ARG A 1 107 ? -3.980 10.898 -0.367 1.00 65.50 107 ARG A N 1
ATOM 854 C CA . ARG A 1 107 ? -4.881 11.557 0.596 1.00 65.50 107 ARG A CA 1
ATOM 855 C C . ARG A 1 107 ? -6.335 11.091 0.469 1.00 65.50 107 ARG A C 1
ATOM 857 O O . ARG A 1 107 ? -7.013 11.000 1.480 1.00 65.50 107 ARG A O 1
ATOM 864 N N . GLN A 1 108 ? -6.781 10.783 -0.748 1.00 66.44 108 GLN A N 1
ATOM 865 C CA . GLN A 1 108 ? -8.132 10.300 -1.041 1.00 66.44 108 GLN A CA 1
ATOM 866 C C . GLN A 1 108 ? -8.341 8.834 -0.634 1.00 66.44 108 GLN A C 1
ATOM 868 O O . GLN A 1 108 ? -9.428 8.461 -0.210 1.00 66.44 108 GLN A O 1
ATOM 873 N N . GLN A 1 109 ? -7.304 7.999 -0.726 1.00 69.38 109 GLN A N 1
ATOM 874 C CA . GLN A 1 109 ? -7.377 6.581 -0.360 1.00 69.38 109 GLN A CA 1
ATOM 875 C C . GLN A 1 109 ? -7.406 6.389 1.153 1.00 69.38 109 GLN A C 1
ATOM 877 O O . GLN A 1 109 ? -8.128 5.525 1.640 1.00 69.38 109 GLN A O 1
ATOM 882 N N . ALA A 1 110 ? -6.682 7.227 1.903 1.00 74.19 110 ALA A N 1
ATOM 883 C CA . ALA A 1 110 ? -6.712 7.188 3.364 1.00 74.19 110 ALA A CA 1
ATOM 884 C C . ALA A 1 110 ? -8.139 7.368 3.920 1.00 74.19 110 ALA A C 1
ATOM 886 O O . ALA A 1 110 ? -8.504 6.715 4.890 1.00 74.19 110 ALA A O 1
ATOM 887 N N . GLN A 1 111 ? -8.980 8.163 3.246 1.00 80.81 111 GLN A N 1
ATOM 888 C CA . GLN A 1 111 ? -10.369 8.425 3.648 1.00 80.81 111 GLN A CA 1
ATOM 889 C C . GLN A 1 111 ? -11.285 7.192 3.607 1.00 80.81 111 GLN A C 1
ATOM 891 O O . GLN A 1 111 ? -12.376 7.227 4.165 1.00 80.81 111 GLN A O 1
ATOM 896 N N . GLN A 1 112 ? -10.866 6.102 2.959 1.00 80.56 112 GLN A N 1
ATOM 897 C CA . GLN A 1 112 ? -11.630 4.849 2.915 1.00 80.56 112 GLN A CA 1
ATOM 898 C C . GLN A 1 112 ? -11.413 3.965 4.148 1.00 80.56 112 GLN A C 1
ATOM 900 O O . GLN A 1 112 ? -12.100 2.955 4.306 1.00 80.56 112 GLN A O 1
ATOM 905 N N . TYR A 1 113 ? -10.483 4.355 5.019 1.00 87.25 113 TYR A N 1
ATOM 906 C CA . TYR A 1 113 ? -10.084 3.625 6.215 1.00 87.25 113 TYR A CA 1
ATOM 907 C C . TYR A 1 113 ? -10.193 4.521 7.455 1.00 87.25 113 TYR A C 1
ATOM 909 O O . TYR A 1 113 ? -10.452 5.723 7.361 1.00 87.25 113 TYR A O 1
ATOM 917 N N . GLY A 1 114 ? -9.971 3.942 8.636 1.00 89.88 114 GLY A N 1
ATOM 918 C CA . G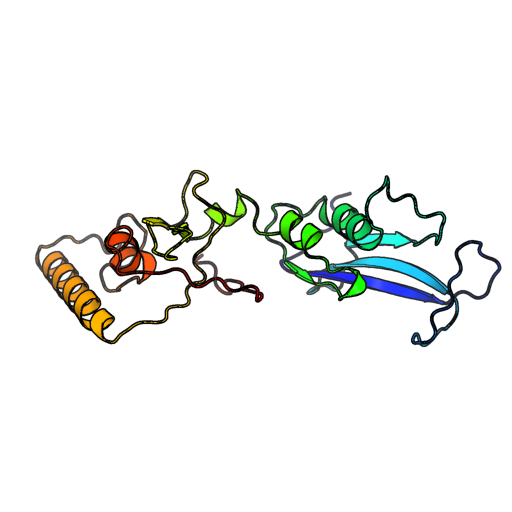LY A 1 114 ? -9.756 4.719 9.853 1.00 89.88 114 GLY A CA 1
ATOM 919 C C . GLY A 1 114 ? -8.440 5.492 9.791 1.00 89.88 114 GLY A C 1
ATOM 920 O O . GLY A 1 114 ? -7.379 4.884 9.687 1.00 89.88 114 GLY A O 1
ATOM 921 N N . CYS A 1 115 ? -8.494 6.820 9.863 1.00 92.38 115 CYS A N 1
ATOM 922 C CA . CYS A 1 115 ? -7.321 7.691 9.862 1.00 92.38 115 CYS A CA 1
ATOM 923 C C . CYS A 1 115 ? -6.850 7.987 11.286 1.00 92.38 115 CYS A C 1
ATOM 925 O O . CYS A 1 115 ? -7.641 8.354 12.159 1.00 92.38 115 CYS A O 1
ATOM 927 N N . ILE A 1 116 ? -5.539 7.899 11.496 1.00 94.69 116 ILE A N 1
ATOM 928 C CA . ILE A 1 116 ? -4.889 8.071 12.795 1.00 94.69 116 ILE A CA 1
ATOM 929 C C . ILE A 1 116 ? -4.003 9.317 12.786 1.00 94.69 116 ILE A C 1
ATOM 931 O O . ILE A 1 116 ? -3.167 9.497 11.901 1.00 94.69 116 ILE A O 1
ATOM 935 N N . VAL A 1 117 ? -4.134 10.162 13.803 1.00 94.50 117 VAL A N 1
ATOM 936 C CA . VAL A 1 117 ? -3.153 11.207 14.117 1.00 94.50 117 VAL A CA 1
ATOM 937 C C . VAL A 1 117 ? -2.330 10.730 15.305 1.00 94.50 117 VAL A C 1
ATOM 939 O O . VAL A 1 117 ? -2.886 10.451 16.369 1.00 94.50 117 VAL A O 1
ATOM 942 N N . GLU A 1 118 ? -1.014 10.635 15.126 1.00 95.25 118 GLU A N 1
ATOM 943 C CA . GLU A 1 118 ? -0.085 10.192 16.168 1.00 95.25 118 GLU A CA 1
ATOM 944 C C . GLU A 1 118 ? 0.746 11.342 16.750 1.00 95.25 118 GLU A C 1
ATOM 946 O O . GLU A 1 118 ? 1.076 12.315 16.065 1.00 95.25 118 GLU A O 1
ATOM 951 N N . ASP A 1 119 ? 1.151 11.184 18.007 1.00 95.56 119 ASP A N 1
ATOM 952 C CA . ASP A 1 119 ? 2.288 11.903 18.574 1.00 95.56 119 ASP A CA 1
ATOM 953 C C . ASP A 1 119 ? 3.581 11.218 18.107 1.00 95.56 119 ASP A C 1
ATOM 955 O O . ASP A 1 119 ? 3.836 10.066 18.449 1.00 95.56 119 ASP A O 1
ATOM 959 N N . LYS A 1 120 ? 4.413 11.923 17.334 1.00 92.50 120 LYS A N 1
ATOM 960 C CA . LYS A 1 120 ? 5.600 11.335 16.684 1.00 92.50 120 LYS A CA 1
ATOM 961 C C . LYS A 1 120 ? 6.693 10.864 17.645 1.00 92.50 120 LYS A C 1
ATOM 963 O O . LYS A 1 120 ? 7.529 10.065 17.244 1.00 92.50 120 LYS A O 1
ATOM 968 N N . ASN A 1 121 ? 6.723 11.376 18.874 1.00 94.69 121 ASN A N 1
ATOM 969 C CA . ASN A 1 121 ? 7.760 11.024 19.844 1.00 94.69 121 ASN A CA 1
ATOM 970 C C . ASN A 1 121 ? 7.363 9.793 20.659 1.00 94.69 121 ASN A C 1
ATOM 972 O O . ASN A 1 121 ? 8.214 9.009 21.068 1.00 94.69 121 ASN A O 1
ATOM 976 N N . THR A 1 122 ? 6.067 9.645 20.933 1.00 96.75 122 THR A N 1
ATOM 977 C CA . THR A 1 122 ? 5.541 8.598 21.821 1.00 96.75 122 THR A CA 1
ATOM 978 C C . THR A 1 122 ? 4.740 7.525 21.094 1.00 96.75 122 THR A C 1
ATOM 980 O O . THR A 1 122 ? 4.374 6.528 21.712 1.00 96.75 122 THR A O 1
ATOM 983 N N . HIS A 1 123 ? 4.430 7.740 19.814 1.00 96.12 123 HIS A N 1
ATOM 984 C CA . HIS A 1 123 ? 3.512 6.947 18.996 1.00 96.12 123 HIS A CA 1
ATOM 985 C C . HIS A 1 123 ? 2.116 6.786 19.604 1.00 96.12 123 HIS A C 1
ATOM 987 O O . HIS A 1 123 ? 1.384 5.865 19.259 1.00 96.12 123 HIS A O 1
ATOM 993 N N . LYS A 1 124 ? 1.703 7.670 20.516 1.00 97.31 124 LYS A N 1
ATOM 994 C CA . LYS A 1 124 ? 0.342 7.655 21.063 1.00 97.31 124 LYS A CA 1
ATOM 995 C C . LYS A 1 124 ? -0.652 8.089 19.997 1.00 97.31 124 LYS A C 1
ATOM 997 O O . LYS A 1 124 ? -0.409 9.064 19.287 1.00 97.31 124 LYS A O 1
ATOM 1002 N N . ILE A 1 125 ? -1.803 7.422 19.941 1.00 96.94 125 ILE A N 1
ATOM 1003 C CA . ILE A 1 125 ? -2.932 7.889 19.135 1.00 96.94 125 ILE A CA 1
ATOM 1004 C C . ILE A 1 125 ? -3.515 9.131 19.809 1.00 96.94 125 ILE A C 1
ATOM 1006 O O . ILE A 1 125 ? -4.082 9.056 20.901 1.00 96.94 125 ILE A O 1
ATOM 1010 N N . VAL A 1 126 ? -3.367 10.275 19.147 1.00 96.19 126 VAL A N 1
ATOM 1011 C CA . VAL A 1 126 ? -3.917 11.565 19.578 1.00 96.19 126 VAL A CA 1
ATOM 1012 C C . VAL A 1 126 ? -5.351 11.711 19.085 1.00 96.19 126 VAL A C 1
ATOM 1014 O O . VAL A 1 126 ? -6.211 12.162 19.834 1.00 96.19 126 VAL A O 1
ATOM 1017 N N . HIS A 1 127 ? -5.619 11.293 17.847 1.00 95.00 127 HIS A N 1
ATOM 1018 C CA . HIS A 1 127 ? -6.946 11.359 17.245 1.00 95.00 127 HIS A CA 1
ATOM 1019 C C . HIS A 1 127 ? -7.181 10.165 16.320 1.00 95.00 127 HIS A C 1
ATOM 1021 O O . HIS A 1 127 ? -6.254 9.707 15.649 1.00 95.00 127 HIS A O 1
ATOM 1027 N N . TYR A 1 128 ? -8.421 9.690 16.265 1.00 94.94 128 TYR A N 1
ATOM 1028 C CA . TYR A 1 128 ? -8.866 8.627 15.371 1.00 94.94 128 TYR A CA 1
ATOM 1029 C C . TYR A 1 128 ? -10.163 9.056 14.694 1.00 94.94 128 TYR A C 1
ATOM 1031 O O . TYR A 1 128 ? -11.061 9.555 15.371 1.00 94.94 128 TYR A O 1
ATOM 1039 N N . VAL A 1 129 ? -10.266 8.872 13.378 1.00 91.69 129 VAL A N 1
ATOM 1040 C CA . VAL A 1 129 ? -11.521 9.081 12.644 1.00 91.69 129 VAL A CA 1
ATOM 1041 C C . VAL A 1 129 ? -11.763 7.914 11.715 1.00 91.69 129 VAL A C 1
ATOM 1043 O O . VAL A 1 129 ? -10.971 7.681 10.806 1.00 91.69 129 VAL A O 1
ATOM 1046 N N . GLU A 1 130 ? -12.872 7.212 11.913 1.00 89.81 130 GLU A N 1
ATOM 1047 C CA . GLU A 1 130 ? -13.311 6.164 10.998 1.00 89.81 130 GLU A CA 1
ATOM 1048 C C . GLU A 1 130 ? -13.810 6.793 9.690 1.00 89.81 130 GLU A C 1
ATOM 1050 O O . GLU A 1 130 ? -14.748 7.588 9.713 1.00 89.81 130 GLU A O 1
ATOM 1055 N N . LYS A 1 131 ? -13.172 6.452 8.562 1.00 87.06 131 LYS A N 1
ATOM 1056 C CA . LYS A 1 131 ? -13.578 6.832 7.193 1.00 87.06 131 LYS A CA 1
ATOM 1057 C C . LYS A 1 131 ? -13.951 8.317 7.043 1.00 87.06 1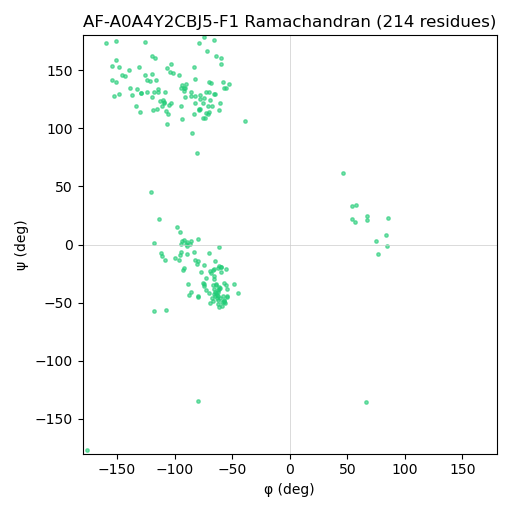31 LYS A C 1
ATOM 1059 O O . LYS A 1 131 ? -15.099 8.651 6.735 1.00 87.06 131 LYS A O 1
ATOM 1064 N N . PRO A 1 132 ? -13.007 9.240 7.292 1.00 84.12 132 PRO A N 1
ATOM 1065 C CA . PRO A 1 132 ? -13.316 10.660 7.368 1.00 84.12 132 PRO A CA 1
ATOM 1066 C C . PRO A 1 132 ? -13.721 11.249 6.010 1.00 84.12 132 PRO A C 1
ATOM 1068 O O . PRO A 1 132 ? -13.066 11.030 4.990 1.00 84.12 132 PRO A O 1
ATOM 1071 N N . SER A 1 133 ? -14.742 12.111 6.013 1.00 80.75 133 SER A N 1
ATOM 1072 C CA . SER A 1 133 ? -15.180 12.854 4.819 1.00 80.75 133 SER A CA 1
ATOM 1073 C C . SER A 1 133 ? -14.144 13.870 4.318 1.00 80.75 133 SER A C 1
ATOM 1075 O O . SER A 1 133 ? -14.140 14.227 3.139 1.00 80.75 133 SER A O 1
ATOM 1077 N N . THR A 1 134 ? -13.228 14.307 5.187 1.00 80.81 134 THR A N 1
ATOM 1078 C CA . THR A 1 134 ? -12.103 15.200 4.872 1.00 80.81 134 THR A CA 1
ATOM 1079 C C . THR A 1 134 ? -10.761 14.531 5.172 1.00 80.81 134 THR A C 1
ATOM 1081 O O . THR A 1 134 ? -10.684 13.518 5.864 1.00 80.81 134 THR A O 1
ATOM 1084 N N . PHE A 1 135 ? -9.672 15.061 4.613 1.00 78.75 135 PHE A N 1
ATOM 1085 C CA . PHE A 1 135 ? -8.344 14.509 4.869 1.00 78.75 135 PHE A CA 1
ATOM 1086 C C . PHE A 1 135 ? -7.912 14.773 6.319 1.00 78.75 135 PHE A C 1
ATOM 1088 O O . PHE A 1 135 ? -7.842 15.926 6.741 1.00 78.75 135 PHE A O 1
ATOM 1095 N N . VAL A 1 136 ? -7.571 13.703 7.042 1.00 83.56 136 VAL A N 1
ATOM 1096 C CA . VAL A 1 136 ? -7.069 13.757 8.427 1.00 83.56 136 VAL A CA 1
ATOM 1097 C C . VAL A 1 136 ? -5.573 13.443 8.465 1.00 83.56 136 VAL A C 1
ATOM 1099 O O . VAL A 1 136 ? -4.777 14.248 8.942 1.00 83.56 136 VAL A O 1
ATOM 1102 N N . SER A 1 137 ? -5.174 12.284 7.938 1.00 86.69 137 SER A N 1
ATOM 1103 C CA . SER A 1 137 ? -3.781 11.837 7.878 1.00 86.69 137 SER A CA 1
ATOM 1104 C C . SER A 1 137 ? -3.600 10.750 6.810 1.00 86.69 137 SER A C 1
ATOM 1106 O O . SER A 1 137 ? -4.568 10.296 6.204 1.00 86.69 137 SER A O 1
ATOM 1108 N N . GLN A 1 138 ? -2.350 10.348 6.558 1.00 83.19 138 GLN A N 1
ATOM 1109 C CA . GLN A 1 138 ? -2.012 9.185 5.719 1.00 83.19 138 GLN A CA 1
ATOM 1110 C C . GLN A 1 138 ? -1.809 7.897 6.534 1.00 83.19 138 GLN A C 1
ATOM 1112 O O . GLN A 1 138 ? -1.612 6.834 5.955 1.00 83.19 138 GLN A O 1
ATOM 1117 N N . ILE A 1 139 ? -1.830 7.985 7.868 1.00 89.94 139 ILE A N 1
ATOM 1118 C CA . ILE A 1 139 ? -1.673 6.822 8.741 1.00 89.94 139 ILE A CA 1
ATOM 1119 C C . ILE A 1 139 ? -3.045 6.175 8.857 1.00 89.94 139 ILE A C 1
ATOM 1121 O O . ILE A 1 139 ? -3.960 6.764 9.434 1.00 89.94 139 ILE A O 1
ATOM 1125 N N . ILE A 1 140 ? -3.177 4.981 8.294 1.00 90.50 140 ILE A N 1
ATOM 1126 C CA . ILE A 1 140 ? -4.433 4.238 8.274 1.00 90.50 140 ILE A CA 1
ATOM 1127 C C . ILE A 1 140 ? -4.414 3.095 9.285 1.00 90.50 140 ILE A C 1
ATOM 1129 O O . ILE A 1 140 ? -3.375 2.499 9.568 1.00 90.50 140 ILE A O 1
ATOM 1133 N N . ASN A 1 141 ? -5.584 2.782 9.823 1.00 91.94 141 ASN A N 1
ATOM 1134 C CA . ASN A 1 141 ? -5.808 1.609 10.643 1.00 91.94 141 ASN A CA 1
ATOM 1135 C C . ASN A 1 141 ? -5.865 0.352 9.765 1.00 91.94 141 ASN A C 1
ATOM 1137 O O . ASN A 1 141 ? -6.714 0.235 8.884 1.00 91.94 141 ASN A O 1
ATOM 1141 N N . CYS A 1 142 ? -4.977 -0.597 10.051 1.00 90.50 142 CYS A N 1
ATOM 1142 C CA . CYS A 1 142 ? -4.873 -1.870 9.341 1.00 90.50 142 CYS A CA 1
ATOM 1143 C C . CYS A 1 142 ? -5.713 -3.003 9.974 1.00 90.50 142 CYS A C 1
ATOM 1145 O O . CYS A 1 142 ? -5.608 -4.153 9.546 1.00 90.50 142 CYS A O 1
ATOM 1147 N N . GLY A 1 143 ? -6.497 -2.730 11.024 1.00 90.06 143 GLY A N 1
ATOM 1148 C CA . GLY A 1 143 ? -7.340 -3.732 11.694 1.00 90.06 143 GLY A CA 1
ATOM 1149 C C . GLY A 1 143 ? -6.559 -4.823 12.440 1.00 90.06 143 GLY A C 1
ATOM 1150 O O . GLY A 1 143 ? -7.077 -5.912 12.673 1.00 90.06 143 GLY A O 1
ATOM 1151 N N . ILE A 1 144 ? -5.295 -4.560 12.787 1.00 90.88 144 ILE A N 1
ATOM 1152 C CA . ILE A 1 144 ? -4.443 -5.469 13.562 1.00 90.88 144 ILE A CA 1
ATOM 1153 C C . ILE A 1 144 ? -4.177 -4.823 14.914 1.00 90.88 144 ILE A C 1
ATOM 1155 O O . ILE A 1 144 ? -3.629 -3.724 14.987 1.00 90.88 144 ILE A O 1
ATOM 1159 N N . TYR A 1 145 ? -4.527 -5.536 15.981 1.00 93.50 145 TYR A N 1
ATOM 1160 C CA . TYR A 1 145 ? -4.455 -5.030 17.343 1.00 93.50 145 TYR A CA 1
ATOM 1161 C C . TYR A 1 145 ? -3.596 -5.939 18.211 1.00 93.50 145 TYR A C 1
ATOM 1163 O O . TYR A 1 145 ? -3.785 -7.154 18.242 1.00 93.50 145 TYR A O 1
ATOM 1171 N N . LEU A 1 146 ? -2.668 -5.329 18.943 1.00 94.56 146 LEU A N 1
ATOM 1172 C CA 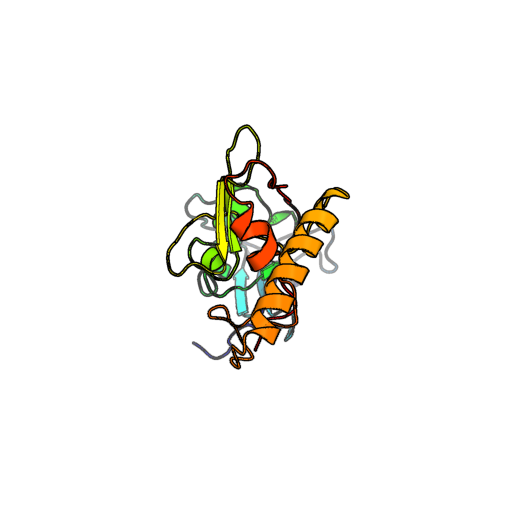. LEU A 1 146 ? -1.938 -5.974 20.024 1.00 94.56 146 LEU A CA 1
ATOM 1173 C C . LEU A 1 146 ? -2.392 -5.340 21.337 1.00 94.56 146 LEU A C 1
ATOM 1175 O O . LEU A 1 146 ? -2.248 -4.134 21.530 1.00 94.56 146 LEU A O 1
ATOM 1179 N N . CYS A 1 147 ? -2.953 -6.151 22.227 1.00 94.88 147 CYS A N 1
ATOM 1180 C CA . CYS A 1 147 ? -3.603 -5.668 23.437 1.00 94.88 147 CYS A CA 1
ATOM 1181 C C . CYS A 1 147 ? -2.952 -6.250 24.692 1.00 94.88 147 CYS A C 1
ATOM 1183 O O . CYS A 1 147 ? -2.623 -7.436 24.734 1.00 94.88 147 CYS A O 1
ATOM 1185 N N . SER A 1 148 ? -2.817 -5.428 25.738 1.00 94.88 148 SER A N 1
ATOM 1186 C CA . SER A 1 148 ? -2.626 -5.947 27.094 1.00 94.88 148 SER A CA 1
ATOM 1187 C C . SER A 1 148 ? -3.932 -6.564 27.602 1.00 94.88 148 SER A C 1
ATOM 1189 O O . SER A 1 148 ? -5.009 -6.323 27.050 1.00 94.88 148 SER A O 1
ATOM 1191 N N . LEU A 1 149 ? -3.855 -7.318 28.701 1.00 94.94 149 LEU A N 1
ATOM 1192 C CA . LEU A 1 149 ? -5.038 -7.884 29.359 1.00 94.94 149 LEU A CA 1
ATOM 1193 C C . LEU A 1 149 ? -6.033 -6.810 29.835 1.00 94.94 149 LEU A C 1
ATOM 1195 O O . LEU A 1 149 ? -7.215 -7.107 29.997 1.00 94.94 149 LEU A O 1
ATOM 1199 N N . ASP A 1 150 ? -5.599 -5.555 29.981 1.00 92.06 150 ASP A N 1
ATOM 1200 C CA . ASP A 1 150 ? -6.475 -4.442 30.358 1.00 92.06 150 ASP A CA 1
ATOM 1201 C C . ASP A 1 150 ? -7.580 -4.183 29.325 1.00 92.06 150 ASP A C 1
ATOM 1203 O O . ASP A 1 150 ? -8.608 -3.596 29.668 1.00 92.06 150 ASP A O 1
ATOM 1207 N N . VAL A 1 151 ? -7.414 -4.644 28.075 1.00 93.94 151 VAL A N 1
ATOM 1208 C CA . VAL A 1 151 ? -8.445 -4.529 27.031 1.00 93.94 151 VAL A CA 1
ATOM 1209 C C . VAL A 1 151 ? -9.769 -5.147 27.470 1.00 93.94 151 VAL A C 1
ATOM 1211 O O . VAL A 1 151 ? -10.826 -4.594 27.179 1.00 93.94 151 VAL A O 1
ATOM 1214 N N . PHE A 1 152 ? -9.730 -6.233 28.247 1.00 95.06 152 PHE A N 1
ATOM 1215 C CA . PHE A 1 152 ? -10.937 -6.894 28.735 1.00 95.06 152 PHE A CA 1
ATOM 1216 C C . PHE A 1 152 ? -11.736 -6.016 29.699 1.00 95.06 152 PHE A C 1
ATOM 1218 O O . PHE A 1 152 ? -12.961 -6.094 29.714 1.00 95.06 152 PHE A O 1
ATOM 1225 N N . THR A 1 153 ? -11.080 -5.124 30.442 1.00 93.75 153 THR A N 1
ATOM 1226 C CA . THR A 1 153 ? -11.761 -4.141 31.296 1.00 93.75 153 THR A CA 1
ATOM 1227 C C . THR A 1 153 ? -12.549 -3.138 30.455 1.00 93.75 153 THR A C 1
ATOM 1229 O O . THR A 1 153 ? -13.698 -2.818 30.774 1.00 93.75 153 THR A O 1
ATOM 1232 N N . PHE A 1 154 ? -11.963 -2.667 29.350 1.00 91.88 154 PHE A N 1
ATOM 1233 C CA . PHE A 1 154 ? -12.643 -1.763 28.423 1.00 91.88 154 PHE A CA 1
ATOM 1234 C C . PHE A 1 154 ? -13.796 -2.471 27.709 1.00 91.88 154 PHE A C 1
ATOM 1236 O O . PHE A 1 154 ? -14.910 -1.955 27.705 1.00 91.88 154 PHE A O 1
ATOM 1243 N N . LEU A 1 155 ? -13.568 -3.691 27.212 1.00 93.81 155 LEU A N 1
ATOM 1244 C CA . LEU A 1 155 ? -14.605 -4.516 26.587 1.00 93.81 155 LEU A CA 1
ATOM 1245 C C . LEU A 1 155 ? -15.773 -4.787 27.542 1.00 93.81 155 LEU A C 1
ATOM 1247 O O . LEU A 1 155 ? -16.924 -4.626 27.155 1.00 93.81 155 LEU A O 1
ATOM 1251 N N . ALA A 1 156 ? -15.501 -5.133 28.803 1.00 93.56 156 ALA A N 1
ATOM 1252 C CA . ALA A 1 156 ? -16.541 -5.350 29.809 1.00 93.56 156 ALA A CA 1
ATOM 1253 C C . ALA A 1 156 ? -17.340 -4.072 30.110 1.00 93.56 156 ALA A C 1
ATOM 1255 O O . ALA A 1 156 ? -18.542 -4.141 30.365 1.00 93.56 156 ALA A O 1
ATOM 1256 N N . THR A 1 157 ? -16.682 -2.910 30.080 1.00 92.75 157 THR A N 1
ATOM 1257 C CA . THR A 1 157 ? -17.344 -1.610 30.259 1.00 92.75 157 THR A CA 1
ATOM 1258 C C . THR A 1 157 ? -18.282 -1.316 29.089 1.00 92.75 157 THR A C 1
ATOM 1260 O O . THR A 1 157 ? -19.453 -1.023 29.316 1.00 92.75 157 THR A O 1
ATOM 1263 N N . VAL A 1 158 ? -17.803 -1.480 27.851 1.00 91.81 158 VAL A N 1
ATOM 1264 C CA . VAL A 1 158 ? -18.618 -1.316 26.636 1.00 91.81 158 VAL A CA 1
ATOM 1265 C C . VAL A 1 158 ? -19.788 -2.299 26.627 1.00 91.81 158 VAL A C 1
ATOM 1267 O O . VAL A 1 158 ? -20.920 -1.898 26.379 1.00 91.81 158 VAL A O 1
ATOM 1270 N N . PHE A 1 159 ? -19.543 -3.570 26.952 1.00 91.12 159 PHE A N 1
ATOM 1271 C CA . PHE A 1 159 ? -20.577 -4.603 26.986 1.00 91.12 159 PHE A CA 1
ATOM 1272 C C . PHE A 1 159 ? -21.722 -4.234 27.935 1.00 91.12 159 PHE A C 1
ATOM 1274 O O . PHE A 1 159 ? -22.888 -4.303 27.555 1.00 91.12 159 PHE A O 1
ATOM 1281 N N . LYS A 1 160 ? -21.397 -3.799 29.160 1.00 90.75 160 LYS A N 1
ATOM 1282 C CA . LYS A 1 160 ? -22.404 -3.373 30.142 1.00 90.75 160 LYS A CA 1
ATOM 1283 C C . LYS A 1 160 ? -23.194 -2.161 29.659 1.00 90.75 160 LYS A C 1
ATOM 1285 O O . LYS A 1 160 ? -24.405 -2.138 29.852 1.00 90.75 160 LYS A O 1
ATOM 1290 N N . GLN A 1 161 ? -22.522 -1.192 29.034 1.00 87.75 161 GLN A N 1
ATOM 1291 C CA . GLN A 1 161 ? -23.176 -0.012 28.472 1.00 87.75 161 GLN A CA 1
ATOM 1292 C C . GLN A 1 161 ? -24.179 -0.414 27.384 1.00 87.75 161 GLN A C 1
ATOM 1294 O O . GLN A 1 161 ? -25.365 -0.131 27.519 1.00 87.75 161 GLN A O 1
ATOM 1299 N N . LYS A 1 162 ? -23.743 -1.187 26.380 1.00 86.19 162 LYS A N 1
ATOM 1300 C CA . LYS A 1 162 ? -24.621 -1.652 25.293 1.00 86.19 162 LYS A CA 1
ATOM 1301 C C . LYS A 1 162 ? -25.777 -2.517 25.802 1.00 86.19 162 LYS A C 1
ATOM 1303 O O . LYS A 1 162 ? -26.897 -2.402 25.312 1.00 86.19 162 LYS A O 1
ATOM 1308 N N . GLN A 1 163 ? -25.537 -3.350 26.817 1.00 84.19 163 GLN A N 1
ATOM 1309 C CA . GLN A 1 163 ? -26.586 -4.153 27.445 1.00 84.19 163 GLN A CA 1
ATOM 1310 C C . GLN A 1 163 ? -27.640 -3.278 28.140 1.00 84.19 163 GLN A C 1
ATOM 1312 O O . GLN A 1 163 ? -28.830 -3.561 28.028 1.00 84.19 163 GLN A O 1
ATOM 1317 N N . GLN A 1 164 ? -27.228 -2.221 28.847 1.00 84.19 164 GLN A N 1
ATOM 1318 C CA . GLN A 1 164 ? -28.161 -1.268 29.456 1.00 84.19 164 GLN A CA 1
ATOM 1319 C C . GLN A 1 164 ? -28.965 -0.512 28.396 1.00 84.19 164 GLN A C 1
ATOM 1321 O O . GLN A 1 164 ? -30.184 -0.409 28.523 1.00 84.19 164 GLN A O 1
ATOM 1326 N N . ASP A 1 165 ? -28.307 -0.046 27.333 1.00 82.06 165 ASP A N 1
ATOM 1327 C CA . ASP A 1 165 ? -28.956 0.679 26.237 1.00 82.06 165 ASP A CA 1
ATOM 1328 C C . ASP A 1 165 ? -30.015 -0.189 25.530 1.00 82.06 165 ASP A C 1
ATOM 1330 O O . ASP A 1 165 ? -31.096 0.296 25.199 1.00 82.06 165 ASP A O 1
ATOM 1334 N N . PHE A 1 166 ? -29.756 -1.494 25.388 1.00 77.62 166 PHE A N 1
ATOM 1335 C CA . PHE A 1 166 ? -30.718 -2.459 24.849 1.00 77.62 166 PHE A CA 1
ATOM 1336 C C . PHE A 1 166 ? -31.979 -2.593 25.720 1.00 77.62 166 PHE A C 1
ATOM 1338 O O . PHE A 1 166 ? -33.096 -2.547 25.207 1.00 77.62 166 PHE A O 1
ATOM 1345 N N . TYR A 1 167 ? -31.827 -2.721 27.043 1.00 77.19 167 TYR A N 1
ATOM 1346 C CA . TYR A 1 167 ? -32.976 -2.837 27.954 1.00 77.19 167 TYR A CA 1
ATOM 1347 C C . TYR A 1 167 ? -33.788 -1.542 28.083 1.00 77.19 167 TYR A C 1
ATOM 1349 O O . TYR A 1 167 ? -34.970 -1.601 28.418 1.00 77.19 167 TYR A O 1
ATOM 1357 N N . ASN A 1 168 ? -33.185 -0.387 27.795 1.00 80.12 168 ASN A N 1
ATOM 1358 C CA . ASN A 1 168 ? -33.853 0.913 27.848 1.00 80.12 168 ASN A CA 1
ATOM 1359 C C . ASN A 1 168 ? -34.727 1.218 26.610 1.00 80.12 168 ASN A C 1
ATOM 1361 O O . ASN A 1 168 ? -35.302 2.302 26.536 1.00 80.12 168 ASN A O 1
ATOM 1365 N N . GLY A 1 169 ? -34.883 0.269 25.676 1.00 65.12 169 GLY A N 1
ATOM 1366 C CA . GLY A 1 169 ? -35.891 0.339 24.610 1.00 65.12 169 GLY A CA 1
ATOM 1367 C C . GLY A 1 169 ? -35.478 1.126 23.365 1.00 65.12 169 GLY A C 1
ATOM 1368 O O . GLY A 1 169 ? -36.340 1.591 22.623 1.00 65.12 169 GLY A O 1
ATOM 1369 N N . ASP A 1 170 ? -34.180 1.283 23.109 1.00 62.03 170 ASP A N 1
ATOM 1370 C CA . ASP A 1 170 ? -33.702 1.912 21.879 1.00 62.03 170 ASP A CA 1
ATOM 1371 C C . ASP A 1 170 ? -33.726 0.889 20.718 1.00 62.03 170 ASP A C 1
ATOM 1373 O O . ASP A 1 170 ? -32.707 0.282 20.382 1.00 62.03 170 ASP A O 1
ATOM 1377 N N . GLU A 1 171 ? -34.922 0.657 20.150 1.00 55.66 171 GLU A N 1
ATOM 1378 C CA . GLU A 1 171 ? -35.271 -0.365 19.132 1.00 55.66 171 GLU A CA 1
ATOM 1379 C C . GLU A 1 171 ? -34.534 -0.239 17.780 1.00 55.66 171 GLU A C 1
ATOM 1381 O O . GLU A 1 171 ? -34.715 -1.074 16.890 1.00 55.66 171 GLU A O 1
ATOM 1386 N N . GLN A 1 172 ? -33.677 0.768 17.586 1.00 56.94 172 GLN A N 1
ATOM 1387 C CA . GLN A 1 172 ? -32.807 0.812 16.409 1.00 56.94 172 GLN A CA 1
ATOM 1388 C C . GLN A 1 172 ? -31.730 -0.274 16.504 1.00 56.94 172 GLN A C 1
ATOM 1390 O O . GLN A 1 172 ? -30.836 -0.210 17.348 1.00 56.94 172 GLN A O 1
ATOM 1395 N N . THR A 1 173 ? -31.802 -1.253 15.599 1.00 56.12 173 THR A N 1
ATOM 1396 C CA . THR A 1 173 ? -30.880 -2.400 15.495 1.00 56.12 173 THR A CA 1
ATOM 1397 C C . THR A 1 173 ? -29.475 -2.024 15.014 1.00 56.12 173 THR A C 1
ATOM 1399 O O . THR A 1 173 ? -28.585 -2.871 14.993 1.00 56.12 173 THR A O 1
ATOM 1402 N N . VAL A 1 174 ? -29.269 -0.772 14.603 1.00 58.50 174 VAL A N 1
ATOM 1403 C CA . VAL A 1 174 ? -28.025 -0.269 14.016 1.00 58.50 174 VAL A CA 1
ATOM 1404 C C . VAL A 1 174 ? -27.744 1.122 14.577 1.00 58.50 174 VAL A C 1
ATOM 1406 O O . VAL A 1 174 ? -28.659 1.941 14.656 1.00 58.50 174 VAL A O 1
ATOM 1409 N N . ASP A 1 175 ? -26.504 1.397 14.976 1.00 59.19 175 ASP A N 1
ATOM 1410 C CA . ASP A 1 175 ? -26.093 2.741 15.390 1.00 59.19 175 ASP A CA 1
ATOM 1411 C C . ASP A 1 175 ? -25.822 3.672 14.185 1.00 59.19 175 ASP A C 1
ATOM 1413 O O . ASP A 1 175 ? -25.827 3.249 13.026 1.00 59.19 175 ASP A O 1
ATOM 1417 N N . ILE A 1 176 ? -25.565 4.964 14.446 1.00 54.22 176 ILE A N 1
ATOM 1418 C CA . ILE A 1 176 ? -25.288 6.001 13.421 1.00 54.22 176 ILE A CA 1
ATOM 1419 C C . ILE A 1 176 ? -24.121 5.604 12.494 1.00 54.22 176 ILE A C 1
ATOM 1421 O O . ILE A 1 176 ? -24.000 6.109 11.378 1.00 54.22 176 ILE A O 1
ATOM 1425 N N . SER A 1 177 ? -23.262 4.691 12.945 1.00 54.56 177 SER A N 1
ATOM 1426 C CA . SER A 1 177 ? -22.081 4.232 12.226 1.00 54.56 177 SER A CA 1
ATOM 1427 C C . SER A 1 177 ? -22.307 2.955 11.404 1.00 54.56 177 SER A C 1
ATOM 1429 O O . SER A 1 177 ? -21.383 2.493 10.731 1.00 54.56 177 SER A O 1
ATOM 1431 N N . GLY A 1 178 ? -23.525 2.403 11.420 1.00 55.62 178 GLY A N 1
ATOM 1432 C CA . GLY A 1 178 ? -23.873 1.181 10.697 1.00 55.62 178 GLY A CA 1
ATOM 1433 C C . GLY A 1 178 ? -23.521 -0.109 11.446 1.00 55.62 178 GLY A C 1
ATOM 1434 O O . GLY A 1 178 ? -23.613 -1.187 10.859 1.00 55.62 178 GLY A O 1
ATOM 1435 N N . SER A 1 179 ? -23.107 -0.022 12.714 1.00 56.31 179 SER A N 1
ATOM 1436 C CA . SER A 1 179 ? -22.712 -1.173 13.524 1.00 56.31 179 SER A CA 1
ATOM 1437 C C . SER A 1 179 ? -23.915 -1.748 14.269 1.00 56.31 179 SER A C 1
ATOM 1439 O O . SER A 1 179 ? -24.762 -1.015 14.787 1.00 56.31 179 SER A O 1
ATOM 1441 N N . ALA A 1 180 ? -24.008 -3.076 14.306 1.00 63.59 180 ALA A N 1
ATOM 1442 C CA . ALA A 1 180 ? -25.055 -3.773 15.042 1.00 63.59 180 ALA A CA 1
ATOM 1443 C C . ALA A 1 180 ? -24.872 -3.512 16.549 1.00 63.59 180 ALA A C 1
ATOM 1445 O O . ALA A 1 180 ? -23.771 -3.675 17.082 1.00 63.59 180 ALA A O 1
ATOM 1446 N N . LYS A 1 181 ? -25.929 -3.101 17.263 1.00 65.75 181 LYS A N 1
ATOM 1447 C CA . LYS A 1 181 ? -25.838 -2.806 18.713 1.00 65.75 181 LYS A CA 1
ATOM 1448 C C . LYS A 1 181 ? -25.392 -4.006 19.557 1.00 65.75 181 LYS A C 1
ATOM 1450 O O . LYS A 1 181 ? -24.925 -3.848 20.680 1.00 65.75 181 LYS A O 1
ATOM 1455 N N . ASP A 1 182 ? -25.532 -5.199 19.012 1.00 71.25 182 ASP A N 1
ATOM 1456 C CA . ASP A 1 182 ? -25.207 -6.494 19.583 1.00 71.25 182 ASP A CA 1
ATOM 1457 C C . ASP A 1 182 ? -23.744 -6.926 19.355 1.00 71.25 182 ASP A C 1
ATOM 1459 O O . ASP A 1 182 ? -23.330 -7.973 19.857 1.00 71.25 182 ASP A O 1
ATOM 1463 N N . CYS A 1 183 ? -22.918 -6.114 18.680 1.00 81.88 183 CYS A N 1
ATOM 1464 C CA . CYS A 1 183 ? -21.479 -6.353 18.551 1.00 81.88 183 CYS A CA 1
ATOM 1465 C C . CYS A 1 183 ? -20.631 -5.244 19.197 1.00 81.88 183 CYS A C 1
ATOM 1467 O O . CYS A 1 183 ? -21.094 -4.134 19.453 1.00 81.88 183 CYS A O 1
ATOM 1469 N N . ILE A 1 184 ? -19.367 -5.554 19.493 1.00 88.12 184 ILE A N 1
ATOM 1470 C CA . ILE A 1 184 ? -18.369 -4.573 19.938 1.00 88.12 184 ILE A CA 1
ATOM 1471 C C . ILE A 1 184 ? -17.384 -4.363 18.787 1.00 88.12 184 ILE A C 1
ATOM 1473 O O . ILE A 1 184 ? -16.660 -5.292 18.424 1.00 88.12 184 ILE A O 1
ATOM 1477 N N . SER A 1 185 ? -17.349 -3.156 18.224 1.00 89.62 185 SER A N 1
ATOM 1478 C CA . SER A 1 185 ? -16.347 -2.739 17.241 1.00 89.62 185 SER A CA 1
ATOM 1479 C C . SER A 1 185 ? -15.120 -2.213 17.972 1.00 89.62 185 SER A C 1
ATOM 1481 O O . SER A 1 185 ? -15.205 -1.321 18.816 1.00 89.62 185 SER A O 1
ATOM 1483 N N . LEU A 1 186 ? -13.943 -2.739 17.637 1.00 90.94 186 LEU A N 1
ATOM 1484 C CA . LEU A 1 186 ? -12.703 -2.239 18.223 1.00 90.94 186 LEU A CA 1
ATOM 1485 C C . LEU A 1 186 ? -12.429 -0.801 17.782 1.00 90.94 186 LEU A C 1
ATOM 1487 O O . LEU A 1 186 ? -11.985 0.010 18.585 1.00 90.94 186 LEU A O 1
ATOM 1491 N N . GLU A 1 187 ? -12.721 -0.459 16.535 1.00 91.06 187 GLU A N 1
ATOM 1492 C CA . GLU A 1 187 ? -12.532 0.872 15.968 1.00 91.06 187 GLU A CA 1
ATOM 1493 C C . GLU A 1 187 ? -13.398 1.911 16.691 1.00 91.06 187 GLU A C 1
ATOM 1495 O O . GLU A 1 187 ? -12.902 2.941 17.162 1.00 91.06 187 GLU A O 1
ATOM 1500 N N . GLN A 1 188 ? -14.693 1.624 16.813 1.00 88.88 188 GLN A N 1
ATOM 1501 C CA . GLN A 1 188 ? -15.689 2.581 17.289 1.00 88.88 188 GLN A CA 1
ATOM 1502 C C . GLN A 1 188 ? -15.826 2.579 18.807 1.00 88.88 188 GLN A C 1
ATOM 1504 O O . GLN A 1 188 ? -15.863 3.647 19.412 1.00 88.88 188 GLN A O 1
ATOM 1509 N N . ASP A 1 189 ? -15.855 1.403 19.436 1.00 91.00 189 ASP A N 1
ATOM 1510 C CA . ASP A 1 189 ? -16.140 1.291 20.866 1.00 91.00 189 ASP A CA 1
ATOM 1511 C C . ASP A 1 189 ? -14.877 1.326 21.736 1.00 91.00 189 ASP A C 1
ATOM 1513 O O . ASP A 1 189 ? -14.958 1.606 22.933 1.00 91.00 189 ASP A O 1
ATOM 1517 N N . ILE A 1 190 ? -13.699 1.045 21.163 1.00 92.94 190 ILE A N 1
ATOM 1518 C CA . ILE A 1 190 ? -12.443 0.953 21.925 1.00 92.94 190 ILE A CA 1
ATOM 1519 C C . ILE A 1 190 ? -11.424 2.003 21.480 1.00 92.94 190 ILE A C 1
ATOM 1521 O O . ILE A 1 190 ? -10.987 2.814 22.294 1.00 92.94 190 ILE A O 1
ATOM 1525 N N . VAL A 1 191 ? -11.037 2.038 20.205 1.00 93.56 191 VAL A N 1
ATOM 1526 C CA . VAL A 1 191 ? -9.983 2.937 19.711 1.00 93.56 191 VAL A CA 1
ATOM 1527 C C . VAL A 1 191 ? -10.449 4.386 19.746 1.00 93.56 191 VAL A C 1
ATOM 1529 O O . VAL A 1 191 ? -9.752 5.225 20.319 1.00 93.56 191 VAL A O 1
ATOM 1532 N N . THR A 1 192 ? -11.633 4.681 19.201 1.00 93.00 192 THR A N 1
ATOM 1533 C CA . THR A 1 192 ? -12.175 6.048 19.163 1.00 93.00 192 THR A CA 1
ATOM 1534 C C . THR A 1 192 ? -12.280 6.666 20.566 1.00 93.00 192 THR A C 1
ATOM 1536 O O . THR A 1 192 ? -11.740 7.756 20.766 1.00 93.00 192 THR A O 1
ATOM 1539 N N . PRO A 1 193 ? -12.851 5.993 21.589 1.00 93.25 193 PRO A N 1
ATOM 1540 C CA . PRO A 1 193 ? -12.973 6.576 22.922 1.00 93.25 193 PRO A CA 1
ATOM 1541 C C . PRO A 1 193 ? -11.655 6.623 23.697 1.00 93.25 193 PRO A C 1
ATOM 1543 O O . PRO A 1 193 ? -11.582 7.328 24.705 1.00 93.25 193 PRO A O 1
ATOM 1546 N N . LEU A 1 194 ? -10.633 5.858 23.300 1.00 94.19 194 LEU A N 1
ATOM 1547 C CA . LEU A 1 194 ? -9.318 5.864 23.947 1.00 94.19 194 LEU A CA 1
ATOM 1548 C C . LEU A 1 194 ? -8.293 6.773 23.252 1.00 94.19 194 LEU A C 1
ATOM 1550 O O . LEU A 1 194 ? -7.254 7.076 23.855 1.00 94.19 194 LEU A O 1
ATOM 1554 N N . ALA A 1 195 ? -8.575 7.241 22.035 1.00 94.81 195 ALA A N 1
ATOM 1555 C CA . ALA A 1 195 ? -7.772 8.247 21.352 1.00 94.81 195 ALA A CA 1
ATOM 1556 C C . ALA A 1 195 ? -7.627 9.504 22.231 1.00 94.81 195 ALA A C 1
ATOM 1558 O O . ALA A 1 195 ? -8.569 9.942 22.891 1.00 94.81 195 ALA A O 1
ATOM 1559 N N . GLY A 1 196 ? -6.409 10.040 22.323 1.00 94.31 196 GLY A N 1
ATOM 1560 C CA . GLY A 1 196 ? -6.093 11.193 23.171 1.00 94.31 196 GLY A CA 1
ATOM 1561 C C . GLY A 1 196 ? -5.976 10.891 24.673 1.00 94.31 196 GLY A C 1
ATOM 1562 O O . GLY A 1 196 ? -5.489 11.734 25.422 1.00 94.31 196 GLY A O 1
ATOM 1563 N N . LYS A 1 197 ? -6.327 9.681 25.141 1.00 94.62 197 LYS A N 1
ATOM 1564 C CA . LYS A 1 197 ? -6.215 9.284 26.564 1.00 94.62 197 LYS A CA 1
ATOM 1565 C C . LYS A 1 197 ? -4.871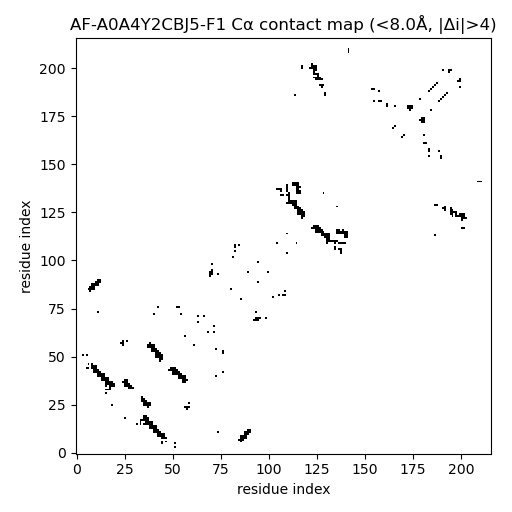 8.647 26.930 1.00 94.62 197 LYS A C 1
ATOM 1567 O O . LYS A 1 197 ? -4.669 8.227 28.068 1.00 94.62 197 LYS A O 1
ATOM 1572 N N . GLY A 1 198 ? -3.953 8.525 25.968 1.00 93.94 198 GLY A N 1
ATOM 1573 C CA . GLY A 1 198 ? -2.625 7.936 26.179 1.00 93.94 198 GLY A CA 1
ATOM 1574 C C . GLY A 1 198 ? -2.640 6.433 26.487 1.00 93.94 198 GLY A C 1
ATOM 1575 O O . GLY A 1 198 ? -1.715 5.932 27.128 1.00 93.94 198 GLY A O 1
ATOM 1576 N N . LYS A 1 199 ? -3.696 5.726 26.064 1.00 94.38 199 LYS A N 1
ATOM 1577 C CA . LYS A 1 199 ? -3.881 4.278 26.266 1.00 94.38 199 LYS A CA 1
ATOM 1578 C C . LYS A 1 199 ? -3.734 3.447 24.988 1.00 94.38 199 LYS A C 1
ATOM 1580 O O . LYS A 1 199 ? -3.598 2.235 25.092 1.00 94.38 199 LYS A O 1
ATOM 1585 N N . VAL A 1 200 ? -3.728 4.080 23.814 1.00 95.50 200 VAL A N 1
ATOM 1586 C CA . VAL A 1 200 ? -3.579 3.410 22.512 1.00 95.50 200 VAL A CA 1
ATOM 1587 C C . VAL A 1 200 ? -2.404 4.019 21.763 1.00 95.50 200 VAL A C 1
ATOM 1589 O O . VAL A 1 200 ? -2.176 5.230 21.831 1.00 95.50 200 VAL A O 1
ATOM 1592 N N . TYR A 1 201 ? -1.661 3.166 21.067 1.00 96.69 201 TYR A N 1
ATOM 1593 C CA . TYR A 1 201 ? -0.416 3.499 20.391 1.00 96.69 201 TYR A CA 1
ATOM 1594 C C . TYR A 1 201 ? -0.440 2.971 18.955 1.00 96.69 201 TYR A C 1
ATOM 1596 O O . TYR A 1 201 ? -1.112 1.982 18.663 1.00 96.69 201 TYR A O 1
ATOM 1604 N N . VAL A 1 202 ? 0.297 3.635 18.072 1.00 95.62 202 VAL A N 1
ATOM 1605 C CA . VAL A 1 202 ? 0.505 3.247 16.679 1.00 95.62 202 VAL A CA 1
ATOM 1606 C C . VAL A 1 202 ? 1.741 2.369 16.588 1.00 95.62 202 VAL A C 1
ATOM 1608 O O . VAL A 1 202 ? 2.793 2.689 17.136 1.00 95.62 202 VAL A O 1
ATOM 1611 N N . PHE A 1 203 ? 1.623 1.275 15.844 1.00 94.81 203 PHE A N 1
ATOM 1612 C CA . PHE A 1 203 ? 2.769 0.513 15.378 1.00 94.81 203 PHE A CA 1
ATOM 1613 C C . PHE A 1 203 ? 2.820 0.587 13.853 1.00 94.81 203 PHE A C 1
ATOM 1615 O O . PHE A 1 203 ? 1.909 0.116 13.171 1.00 94.81 203 PHE A O 1
ATOM 1622 N N . HIS A 1 204 ? 3.883 1.188 13.316 1.00 90.56 204 HIS A N 1
ATOM 1623 C CA . HIS A 1 204 ? 4.068 1.316 11.872 1.00 90.56 204 HIS A CA 1
ATOM 1624 C C . HIS A 1 204 ? 4.566 0.006 11.268 1.00 90.56 204 HIS A C 1
ATOM 1626 O O . HIS A 1 204 ? 5.574 -0.551 11.699 1.00 90.56 204 HIS A O 1
ATOM 1632 N N . SER A 1 205 ? 3.888 -0.457 10.221 1.00 81.38 205 SER A N 1
ATOM 1633 C CA . SER A 1 205 ? 4.355 -1.563 9.390 1.00 81.38 205 SER A CA 1
ATOM 1634 C C . SER A 1 205 ? 4.787 -1.033 8.029 1.00 81.38 205 SER A C 1
ATOM 1636 O O . SER A 1 205 ? 4.039 -0.318 7.371 1.00 81.38 205 SER A O 1
ATOM 1638 N N . THR A 1 206 ? 5.976 -1.430 7.577 1.00 75.31 206 THR A N 1
ATOM 1639 C CA . THR A 1 206 ? 6.447 -1.207 6.197 1.00 75.31 206 THR A CA 1
ATOM 1640 C C . THR A 1 206 ? 6.063 -2.350 5.257 1.00 75.31 206 THR A C 1
ATOM 1642 O O . THR A 1 206 ? 6.397 -2.328 4.073 1.00 75.31 206 THR A O 1
ATOM 1645 N N . ARG A 1 207 ? 5.393 -3.384 5.780 1.00 71.62 207 ARG A N 1
ATOM 1646 C CA . ARG A 1 207 ? 4.955 -4.548 5.007 1.00 71.62 207 ARG A CA 1
ATOM 1647 C C . ARG A 1 207 ? 3.636 -4.255 4.307 1.00 71.62 207 ARG A C 1
ATOM 1649 O O . ARG A 1 207 ? 2.822 -3.477 4.795 1.00 71.62 207 ARG A O 1
ATOM 1656 N N . TRP A 1 208 ? 3.426 -4.940 3.188 1.00 66.00 208 TRP A N 1
ATOM 1657 C CA . TRP A 1 208 ? 2.183 -4.863 2.431 1.00 66.00 208 TRP A CA 1
ATOM 1658 C C . TRP A 1 208 ? 0.968 -5.262 3.284 1.00 66.00 208 TRP A C 1
ATOM 1660 O O . TRP A 1 208 ? 1.032 -6.223 4.055 1.00 66.00 208 TRP A O 1
ATOM 1670 N N . TRP A 1 209 ? -0.135 -4.529 3.115 1.00 78.25 209 TRP A N 1
ATOM 1671 C CA . TRP A 1 209 ? -1.419 -4.772 3.768 1.00 78.25 209 TRP A CA 1
ATOM 1672 C C . TRP A 1 209 ? -2.573 -4.455 2.810 1.00 78.25 209 TRP A C 1
ATOM 1674 O O . TRP A 1 209 ? -2.485 -3.521 2.013 1.00 78.25 209 TRP A O 1
ATOM 1684 N N . SER A 1 210 ? -3.663 -5.220 2.900 1.00 68.75 210 SER A N 1
ATOM 1685 C CA . SER A 1 210 ? -4.906 -4.951 2.176 1.00 68.75 210 SER A CA 1
ATOM 1686 C C . SER A 1 210 ? -6.107 -5.552 2.908 1.00 68.75 210 SER A C 1
ATOM 1688 O O . SER A 1 210 ? -6.034 -6.666 3.431 1.00 68.75 210 SER A O 1
ATOM 1690 N N . GLN A 1 211 ? -7.227 -4.829 2.915 1.00 68.19 211 GLN A N 1
ATOM 1691 C CA . GLN A 1 211 ? -8.508 -5.336 3.398 1.00 68.19 211 GLN A CA 1
ATOM 1692 C C . GLN A 1 211 ? -9.152 -6.248 2.338 1.00 68.19 211 GLN A C 1
ATOM 1694 O O . GLN A 1 211 ? -9.511 -5.797 1.257 1.00 68.19 211 GLN A O 1
ATOM 1699 N N . ILE A 1 212 ? -9.325 -7.536 2.658 1.00 60.84 212 ILE A N 1
ATOM 1700 C CA . ILE A 1 212 ? -9.846 -8.555 1.719 1.00 60.84 212 ILE A CA 1
ATOM 1701 C C . ILE A 1 212 ? -11.375 -8.465 1.545 1.00 60.84 212 ILE A C 1
ATOM 1703 O O . ILE A 1 212 ? -11.911 -8.893 0.526 1.00 60.84 212 ILE A O 1
ATOM 1707 N N . LYS A 1 213 ? -12.096 -7.905 2.524 1.00 56.53 213 LYS A N 1
ATOM 1708 C CA . LYS A 1 213 ? -13.561 -7.778 2.490 1.00 56.53 213 LYS A CA 1
ATOM 1709 C C . LYS A 1 213 ? -13.978 -6.316 2.533 1.00 56.53 213 LYS A C 1
ATOM 1711 O O . LYS A 1 213 ? -13.775 -5.657 3.549 1.00 56.53 213 LYS A O 1
ATOM 1716 N N . THR A 1 214 ? -14.604 -5.826 1.474 1.00 50.88 214 THR A N 1
ATOM 1717 C CA . THR A 1 214 ? -15.406 -4.599 1.521 1.00 50.88 214 THR A CA 1
ATOM 1718 C C . THR A 1 214 ? -16.786 -4.977 2.055 1.00 50.88 214 THR A C 1
ATOM 1720 O O . THR A 1 214 ? -17.383 -5.935 1.569 1.00 50.88 214 THR A O 1
ATOM 1723 N N . ALA A 1 215 ? -17.271 -4.286 3.090 1.00 41.03 215 ALA A N 1
ATOM 1724 C CA . ALA A 1 215 ? -18.682 -4.379 3.454 1.00 41.03 215 ALA A CA 1
ATOM 1725 C C . ALA A 1 215 ? -19.485 -3.876 2.243 1.00 41.03 215 ALA A C 1
ATOM 1727 O O . ALA A 1 215 ? -19.269 -2.742 1.810 1.00 41.03 215 ALA A O 1
ATOM 1728 N N . GLY A 1 216 ? -20.267 -4.772 1.639 1.00 33.56 216 GLY A N 1
ATOM 1729 C CA . GLY A 1 216 ? -21.224 -4.442 0.583 1.00 33.56 216 GLY A CA 1
ATOM 1730 C C . GLY A 1 216 ? -22.480 -3.813 1.156 1.00 33.56 216 GLY A C 1
ATOM 1731 O O . GLY A 1 216 ? -22.764 -4.074 2.347 1.00 33.56 216 GLY A O 1
#